Protein AF-A0A935NGE2-F1 (afdb_monomer)

Foldseek 3Di:
DDDDDDPDQDPPPDDPDDDDDDDDDDDDDDDDDDDDDDDDDDDDDDDDDDDDDDDDDDDDDDDDDDDDDDDDDDDDPPVPPPLDPQQAFDQDDQLVLVLLLLVVCLVCVVVLSVQCQWPPQVPVVWDFIAGPVVSVVVSLSVSRVSNAADPLQSVVVVVVSVVVRVQRNPDINVNDDDPPRCADQQQRHNDCNVQSVPDDSVQWDWDPDDPFKIKIWGQRPPVSDIKIFIWTDDDSHIHTNDIDD

pLDDT: mean 71.03, std 29.46, range [24.64, 98.5]

Radius of gyration: 25.63 Å; Cα contacts (8 Å, |Δi|>4): 262; chains: 1; bounding box: 83×66×57 Å

Sequence (245 aa):
MFIPTRFILLFATLFCVSIVIISGCQSKTQKTDNTTATPALTAIPEGKNLLTEEGDSAKNNNQTSATAGTNQHVGNTKLEIAIAPNAQPKNDTPQNSVFNFLMWYKQHVNTLASIPIVKNIGANPPKNYEVDMQQAGIYQESLRNSGYLSDKYLTLSWLKIKQLESTLKRVLQTEGVVEDMDYDWIMHSQDFSDDLNKLQPSDLQVSDNTAQTATVKIVFPVSQQTITYQLSKKGKGWLVDNITP

Mean predicted aligned error: 16.18 Å

Secondary structure (DSSP, 8-state):
-PPP-----SS-SS------------------------------------------------------------------------PPPPS--HHHHHHHHHHHHHHHHHHHHTS--EE-TT-SS--B-EE-HHHHHHHHHHHHTTS-B-HHHHHHHHHHHHHHHHHHTT-BGGG-PPTT-SSBTTTTBS--HHHHHH--GGGEEEES--SSEEEEEEE-TTT--EEEEEEEEETTEEEEEEEE-

Structure (mmCIF, N/CA/C/O backbone):
data_AF-A0A935NGE2-F1
#
_entry.id   AF-A0A935NGE2-F1
#
loop_
_atom_site.group_PDB
_atom_site.id
_atom_site.type_symbol
_atom_site.label_atom_id
_atom_site.label_alt_id
_atom_site.label_comp_id
_atom_site.label_asym_id
_atom_site.label_entity_id
_atom_site.label_seq_id
_atom_site.pdbx_PDB_ins_code
_atom_site.Cartn_x
_atom_site.Cartn_y
_atom_site.Cartn_z
_atom_site.occupancy
_atom_site.B_iso_or_equiv
_atom_site.auth_seq_id
_atom_site.auth_comp_id
_atom_site.auth_asym_id
_atom_site.auth_atom_id
_atom_site.pdbx_PDB_model_num
ATOM 1 N N . MET A 1 1 ? 13.063 -33.560 0.759 1.00 34.84 1 MET A N 1
ATOM 2 C CA . MET A 1 1 ? 12.019 -32.899 -0.049 1.00 34.84 1 MET A CA 1
ATOM 3 C C . MET A 1 1 ? 12.367 -31.418 -0.067 1.00 34.84 1 MET A C 1
ATOM 5 O O . MET A 1 1 ? 12.149 -30.740 0.923 1.00 34.84 1 MET A O 1
ATOM 9 N N . PHE A 1 2 ? 13.095 -30.983 -1.096 1.00 24.64 2 PHE A N 1
ATOM 10 C CA . PHE A 1 2 ? 13.644 -29.628 -1.209 1.00 24.64 2 PHE A CA 1
ATOM 11 C C . PHE A 1 2 ? 12.605 -28.726 -1.879 1.00 24.64 2 PHE A C 1
ATOM 13 O O . PHE A 1 2 ? 12.192 -29.002 -3.002 1.00 24.64 2 PHE A O 1
ATOM 20 N N . ILE A 1 3 ? 12.178 -27.673 -1.186 1.00 25.11 3 ILE A N 1
ATOM 21 C CA . ILE A 1 3 ? 11.350 -26.601 -1.749 1.00 25.11 3 ILE A CA 1
ATOM 22 C C . ILE A 1 3 ? 12.330 -25.524 -2.235 1.00 25.11 3 ILE A C 1
ATOM 24 O O . ILE A 1 3 ? 13.122 -25.051 -1.420 1.00 25.11 3 ILE A O 1
ATOM 28 N N . PRO A 1 4 ? 12.361 -25.152 -3.527 1.00 31.14 4 PRO A N 1
ATOM 29 C CA . PRO A 1 4 ? 13.284 -24.129 -3.986 1.00 31.14 4 PRO A CA 1
ATOM 30 C C . PRO A 1 4 ? 12.751 -22.741 -3.619 1.00 31.14 4 PRO A C 1
ATOM 32 O O . PRO A 1 4 ? 11.701 -22.309 -4.090 1.00 31.14 4 PRO A O 1
ATOM 35 N N . THR A 1 5 ? 13.517 -22.038 -2.792 1.00 36.03 5 THR A N 1
ATOM 36 C CA . THR A 1 5 ? 13.384 -20.613 -2.494 1.00 36.03 5 THR A CA 1
ATOM 37 C C . THR A 1 5 ? 13.662 -19.807 -3.765 1.00 36.03 5 THR A C 1
ATOM 39 O O . THR A 1 5 ? 14.796 -19.744 -4.238 1.00 36.03 5 THR A O 1
ATOM 42 N N . ARG A 1 6 ? 12.630 -19.186 -4.339 1.00 30.02 6 ARG A N 1
ATOM 43 C CA . ARG A 1 6 ? 12.771 -18.066 -5.280 1.00 30.02 6 ARG A CA 1
ATOM 44 C C . ARG A 1 6 ? 11.956 -16.892 -4.750 1.00 30.02 6 ARG A C 1
ATOM 46 O O . ARG A 1 6 ? 10.816 -16.685 -5.143 1.00 30.02 6 ARG A O 1
ATOM 53 N N . PHE A 1 7 ? 12.577 -16.167 -3.826 1.00 35.75 7 PHE A N 1
ATOM 54 C CA . PHE A 1 7 ? 12.216 -14.810 -3.436 1.00 35.75 7 PHE A CA 1
ATOM 55 C C . PHE A 1 7 ? 12.969 -13.844 -4.338 1.00 35.75 7 PHE A C 1
ATOM 57 O O . PHE A 1 7 ? 14.126 -13.559 -4.066 1.00 35.75 7 PHE A O 1
ATOM 64 N N . ILE A 1 8 ? 12.344 -13.402 -5.429 1.00 35.19 8 ILE A N 1
ATOM 65 C CA . ILE A 1 8 ? 12.700 -12.159 -6.123 1.00 35.19 8 ILE A CA 1
ATOM 66 C C . ILE A 1 8 ? 11.405 -11.637 -6.742 1.00 35.19 8 ILE A C 1
ATOM 68 O O . ILE A 1 8 ? 10.909 -12.208 -7.714 1.00 35.19 8 ILE A O 1
ATOM 72 N N . LEU A 1 9 ? 10.868 -10.556 -6.183 1.00 35.56 9 LEU A N 1
ATOM 73 C CA . LEU A 1 9 ? 9.921 -9.697 -6.879 1.00 35.56 9 LEU A CA 1
ATOM 74 C C . LEU A 1 9 ? 10.496 -8.285 -6.908 1.00 35.56 9 LEU A C 1
ATOM 76 O O . LEU A 1 9 ? 10.972 -7.767 -5.904 1.00 35.56 9 LEU A O 1
ATOM 80 N N . LEU A 1 10 ? 10.553 -7.779 -8.139 1.00 36.19 10 LEU A N 1
ATOM 81 C CA . LEU A 1 10 ? 11.224 -6.582 -8.633 1.00 36.19 10 LEU A CA 1
ATOM 82 C C . LEU A 1 10 ? 10.937 -5.374 -7.730 1.00 36.19 10 LEU A C 1
ATOM 84 O O . LEU A 1 10 ? 9.781 -5.065 -7.480 1.00 36.19 10 LEU A O 1
ATOM 88 N N . PHE A 1 11 ? 11.957 -4.685 -7.218 1.00 38.84 11 PHE A N 1
ATOM 89 C CA . PHE A 1 11 ? 12.730 -3.722 -8.016 1.00 38.84 11 PHE A CA 1
ATOM 90 C C . PHE A 1 11 ? 14.245 -3.988 -8.147 1.00 38.84 11 PHE A C 1
ATOM 92 O O . PHE A 1 11 ? 14.968 -3.158 -8.690 1.00 38.84 11 PHE A O 1
ATOM 99 N N . ALA A 1 12 ? 14.743 -5.162 -7.748 1.00 31.12 12 ALA A N 1
ATOM 100 C CA . ALA A 1 12 ? 16.178 -5.481 -7.772 1.00 31.12 12 ALA A CA 1
ATOM 101 C C . ALA A 1 12 ? 16.604 -6.487 -8.864 1.00 31.12 12 ALA A C 1
ATOM 103 O O . ALA A 1 12 ? 17.342 -7.434 -8.597 1.00 31.12 12 ALA A O 1
ATOM 104 N N . THR A 1 13 ? 16.195 -6.294 -10.121 1.00 34.56 13 THR A N 1
ATOM 105 C CA . THR A 1 13 ? 16.866 -6.954 -11.263 1.00 34.56 13 THR A CA 1
ATOM 106 C C . THR A 1 13 ? 17.673 -5.955 -12.077 1.00 34.56 13 THR A C 1
ATOM 108 O O . THR A 1 13 ? 17.446 -5.809 -13.270 1.00 34.56 13 THR A O 1
ATOM 111 N N . LEU A 1 14 ? 18.603 -5.257 -11.426 1.00 36.53 14 LEU A N 1
ATOM 112 C CA . LEU A 1 14 ? 19.834 -4.740 -12.027 1.00 36.53 14 LEU A CA 1
ATOM 113 C C . LEU A 1 14 ? 20.699 -4.182 -10.890 1.00 36.53 14 LEU A C 1
ATOM 115 O O . LEU A 1 14 ? 20.363 -3.139 -10.368 1.00 36.53 14 LEU A O 1
ATOM 119 N N . PHE A 1 15 ? 21.737 -4.905 -10.463 1.00 31.59 15 PHE A N 1
ATOM 120 C CA . PHE A 1 15 ? 23.029 -4.389 -9.966 1.00 31.59 15 PHE A CA 1
ATOM 121 C C . PHE A 1 15 ? 23.867 -5.574 -9.445 1.00 31.59 15 PHE A C 1
ATOM 123 O O . PHE A 1 15 ? 24.116 -5.741 -8.259 1.00 31.59 15 PHE A O 1
ATOM 130 N N . CYS A 1 16 ? 24.340 -6.411 -10.371 1.00 24.97 16 CYS A N 1
ATOM 131 C CA . CYS A 1 16 ? 25.612 -7.109 -10.193 1.00 24.97 16 CYS A CA 1
ATOM 132 C C . CYS A 1 16 ? 26.611 -6.467 -11.156 1.00 24.97 16 CYS A C 1
ATOM 134 O O . CYS A 1 16 ? 26.847 -6.972 -12.250 1.00 24.97 16 CYS A O 1
ATOM 136 N N . VAL A 1 17 ? 27.174 -5.329 -10.755 1.00 28.06 17 VAL A N 1
ATOM 137 C CA . VAL A 1 17 ? 28.459 -4.868 -11.282 1.00 28.06 17 VAL A CA 1
ATOM 138 C C . VAL A 1 17 ? 29.419 -4.874 -10.105 1.00 28.06 17 VAL A C 1
ATOM 140 O O . VAL A 1 17 ? 29.232 -4.165 -9.122 1.00 28.06 17 VAL A O 1
ATOM 143 N N . SER A 1 18 ? 30.399 -5.762 -10.199 1.00 29.25 18 SER A N 1
ATOM 144 C CA . SER A 1 18 ? 31.489 -5.957 -9.257 1.00 29.25 18 SER A CA 1
ATOM 145 C C . SER A 1 18 ? 32.157 -4.634 -8.884 1.00 29.25 18 SER A C 1
ATOM 147 O O . SER A 1 18 ? 32.724 -3.977 -9.754 1.00 29.25 18 SER A O 1
ATOM 149 N N . ILE A 1 19 ? 32.186 -4.288 -7.596 1.00 28.38 19 ILE A N 1
ATOM 150 C CA . ILE A 1 19 ? 33.207 -3.384 -7.062 1.00 28.38 19 ILE A CA 1
ATOM 151 C C . ILE A 1 19 ? 33.913 -4.079 -5.904 1.00 28.38 19 ILE A C 1
ATOM 153 O O . ILE A 1 19 ? 33.336 -4.448 -4.884 1.00 28.38 19 ILE A O 1
ATOM 157 N N . VAL A 1 20 ? 35.196 -4.294 -6.164 1.00 27.86 20 VAL A N 1
ATOM 158 C CA . VAL A 1 20 ? 36.229 -4.818 -5.287 1.00 27.86 20 VAL A CA 1
ATOM 159 C C . VAL A 1 20 ? 36.441 -3.879 -4.096 1.00 27.86 20 VAL A C 1
ATOM 161 O O . VAL A 1 20 ? 36.449 -2.659 -4.229 1.00 27.86 20 VAL A O 1
ATOM 164 N N . ILE A 1 21 ? 36.644 -4.500 -2.938 1.00 29.70 21 ILE A N 1
ATOM 165 C CA . ILE A 1 21 ? 37.004 -3.921 -1.643 1.00 29.70 21 ILE A CA 1
ATOM 166 C C . ILE A 1 21 ? 38.266 -3.054 -1.750 1.00 29.70 21 ILE A C 1
ATOM 168 O O . ILE A 1 21 ? 39.310 -3.571 -2.139 1.00 29.70 21 ILE A O 1
ATOM 172 N N . ILE A 1 22 ? 38.218 -1.813 -1.245 1.00 31.73 22 ILE A N 1
ATOM 173 C CA . ILE A 1 22 ? 39.352 -1.205 -0.527 1.00 31.73 22 ILE A CA 1
ATOM 174 C C . ILE A 1 22 ? 38.839 -0.526 0.752 1.00 31.73 22 ILE A C 1
ATOM 176 O O . ILE A 1 22 ? 37.950 0.318 0.738 1.00 31.73 22 ILE A O 1
ATOM 180 N N . SER A 1 23 ? 39.430 -0.970 1.857 1.00 31.41 23 SER A N 1
ATOM 181 C CA . SER A 1 23 ? 39.261 -0.543 3.246 1.00 31.41 23 SER A CA 1
ATOM 182 C C . SER A 1 23 ? 39.753 0.893 3.489 1.00 31.41 23 SER A C 1
ATOM 184 O O . SER A 1 23 ? 40.742 1.303 2.884 1.00 31.41 23 SER A O 1
ATOM 186 N N . GLY A 1 24 ? 39.139 1.635 4.421 1.00 26.73 24 GLY A N 1
ATOM 187 C CA . GLY A 1 24 ? 39.646 2.960 4.799 1.00 26.73 24 GLY A CA 1
ATOM 188 C C . GLY A 1 24 ? 38.830 3.752 5.826 1.00 26.73 24 GLY A C 1
ATOM 189 O O . GLY A 1 24 ? 38.152 4.699 5.468 1.00 26.73 24 GLY A O 1
ATOM 190 N N . CYS A 1 25 ? 38.949 3.368 7.098 1.00 26.45 25 CYS A N 1
ATOM 191 C CA . CYS A 1 25 ? 39.165 4.234 8.269 1.00 26.45 25 CYS A CA 1
ATOM 192 C C . CYS A 1 25 ? 38.471 5.617 8.437 1.00 26.45 25 CYS A C 1
ATOM 194 O O . CYS A 1 25 ? 38.761 6.574 7.732 1.00 26.45 25 CYS A O 1
ATOM 196 N N . GLN A 1 26 ? 37.843 5.733 9.619 1.00 30.48 26 GLN A N 1
ATOM 197 C CA . GLN A 1 26 ? 37.914 6.821 10.618 1.00 30.48 26 GLN A CA 1
ATOM 198 C C . GLN A 1 26 ? 36.721 7.777 10.820 1.00 30.48 26 GLN A C 1
ATOM 200 O O . GLN A 1 26 ? 36.196 8.436 9.934 1.00 30.48 26 GLN A O 1
ATOM 205 N N . SER A 1 27 ? 36.393 7.827 12.112 1.00 32.94 27 SER A N 1
ATOM 206 C CA . SER A 1 27 ? 35.447 8.617 12.895 1.00 32.94 27 SER A CA 1
ATOM 207 C C . SER A 1 27 ? 35.466 10.142 12.710 1.00 32.94 27 SER A C 1
ATOM 209 O O . SER A 1 27 ? 36.518 10.733 12.476 1.00 32.94 27 SER A O 1
ATOM 211 N N . LYS A 1 28 ? 34.326 10.790 13.009 1.00 31.45 28 LYS A N 1
ATOM 212 C CA . LYS A 1 28 ? 34.212 11.754 14.125 1.00 31.45 28 LYS A CA 1
ATOM 213 C C . LYS A 1 28 ? 32.774 12.222 14.377 1.00 31.45 28 LYS A C 1
ATOM 215 O O . LYS A 1 28 ? 32.023 12.561 13.473 1.00 31.45 28 LYS A O 1
ATOM 220 N N . THR A 1 29 ? 32.456 12.250 15.661 1.00 31.70 29 THR A N 1
ATOM 221 C CA . THR A 1 29 ? 31.303 12.830 16.351 1.00 31.70 29 THR A CA 1
ATOM 222 C C . THR A 1 29 ? 31.300 14.358 16.270 1.00 31.70 29 THR A C 1
ATOM 224 O O . THR A 1 29 ? 32.353 14.968 16.451 1.00 31.70 29 THR A O 1
ATOM 227 N N . GLN A 1 30 ? 30.118 14.982 16.193 1.00 30.58 30 GLN A N 1
ATOM 228 C CA . GLN A 1 30 ? 29.874 16.232 16.921 1.00 30.58 30 GLN A CA 1
ATOM 229 C C . GLN A 1 30 ? 28.389 16.447 17.247 1.00 30.58 30 GLN A C 1
ATOM 231 O O . GLN A 1 30 ? 27.494 16.116 16.478 1.00 30.58 30 GLN A O 1
ATOM 236 N N . LYS A 1 31 ? 28.191 16.966 18.457 1.00 28.39 31 LYS A N 1
ATOM 237 C CA . LYS A 1 31 ? 26.971 17.208 19.230 1.00 28.39 31 LYS A CA 1
ATOM 238 C C . LYS A 1 31 ? 26.829 18.723 19.404 1.00 28.39 31 LYS A C 1
ATOM 240 O O . LYS A 1 31 ? 27.853 19.330 19.691 1.00 28.39 31 LYS A O 1
ATOM 245 N N . THR A 1 32 ? 25.606 19.259 19.337 1.00 31.11 32 THR A N 1
ATOM 246 C CA . THR A 1 32 ? 25.077 20.443 20.074 1.00 31.11 32 THR A CA 1
ATOM 247 C C . THR A 1 32 ? 23.603 20.605 19.668 1.00 31.11 32 THR A C 1
ATOM 249 O O . THR A 1 32 ? 23.323 20.726 18.482 1.00 31.11 32 THR A O 1
ATOM 252 N N . ASP A 1 33 ? 22.624 20.318 20.525 1.00 28.73 33 ASP A N 1
ATOM 253 C CA . ASP A 1 33 ? 22.075 21.117 21.640 1.00 28.73 33 ASP A CA 1
ATOM 254 C C . ASP A 1 33 ? 21.199 22.322 21.208 1.00 28.73 33 ASP A C 1
ATOM 256 O O . ASP A 1 33 ? 21.699 23.371 20.823 1.00 28.73 33 ASP A O 1
ATOM 260 N N . ASN A 1 34 ? 19.889 22.135 21.440 1.00 29.83 34 ASN A N 1
ATOM 261 C CA . ASN A 1 34 ? 18.990 22.978 22.246 1.00 29.83 34 ASN A CA 1
ATOM 262 C C . ASN A 1 34 ? 18.239 24.219 21.688 1.00 29.83 34 ASN A C 1
ATOM 264 O O . ASN A 1 34 ? 18.821 25.177 21.196 1.00 29.83 34 ASN A O 1
ATOM 268 N N . THR A 1 35 ? 16.928 24.217 22.020 1.00 28.84 35 THR A N 1
ATOM 269 C CA . THR A 1 35 ? 16.110 25.325 22.587 1.00 28.84 35 THR A CA 1
ATOM 270 C C . THR A 1 35 ? 15.009 25.965 21.714 1.00 28.84 35 THR A C 1
ATOM 272 O O . THR A 1 35 ? 15.249 26.872 20.931 1.00 28.84 35 THR A O 1
ATOM 275 N N . THR A 1 36 ? 13.773 25.517 22.000 1.00 29.30 36 THR A N 1
ATOM 276 C CA . THR A 1 36 ? 12.597 26.293 22.479 1.00 29.30 36 THR A CA 1
ATOM 277 C C . THR A 1 36 ? 11.957 27.369 21.591 1.00 29.30 36 THR A C 1
ATOM 279 O O . THR A 1 36 ? 12.546 28.414 21.362 1.00 29.30 36 THR A O 1
ATOM 282 N N . ALA A 1 37 ? 10.663 27.202 21.271 1.00 31.92 37 ALA A N 1
ATOM 283 C CA . ALA A 1 37 ? 9.564 27.994 21.861 1.00 31.92 37 ALA A CA 1
ATOM 284 C C . ALA A 1 37 ? 8.220 27.762 21.139 1.00 31.92 37 ALA A C 1
ATOM 286 O O . ALA A 1 37 ? 8.050 28.091 19.969 1.00 31.92 37 ALA A O 1
ATOM 287 N N . THR A 1 38 ? 7.243 27.264 21.894 1.00 30.69 38 THR A N 1
ATOM 288 C CA . THR A 1 38 ? 5.801 27.394 21.634 1.00 30.69 38 THR A CA 1
ATOM 289 C C . THR A 1 38 ? 5.345 28.800 22.040 1.00 30.69 38 THR A C 1
ATOM 291 O O . THR A 1 38 ? 5.856 29.337 23.026 1.00 30.69 38 THR A O 1
ATOM 294 N N . PRO A 1 39 ? 4.312 29.358 21.389 1.00 35.62 39 PRO A N 1
ATOM 295 C CA . PRO A 1 39 ? 3.214 29.883 22.196 1.00 35.62 39 PRO A CA 1
ATOM 296 C C . PRO A 1 39 ? 1.834 29.453 21.691 1.00 35.62 39 PRO A C 1
ATOM 298 O O . PRO A 1 39 ? 1.617 29.126 20.527 1.00 35.62 39 PRO A O 1
ATOM 301 N N . ALA A 1 40 ? 0.917 29.423 22.650 1.00 29.62 40 ALA A N 1
ATOM 302 C CA . ALA A 1 40 ? -0.442 28.928 22.563 1.00 29.62 40 ALA A CA 1
ATOM 303 C C . ALA A 1 40 ? -1.477 30.058 22.389 1.00 29.62 40 ALA A C 1
ATOM 305 O O . ALA A 1 40 ? -1.174 31.219 22.641 1.00 29.62 40 ALA A O 1
ATOM 306 N N . LEU A 1 41 ? -2.715 29.625 22.100 1.00 27.66 41 LEU A N 1
ATOM 307 C CA . LEU A 1 41 ? -4.021 30.262 22.353 1.00 27.66 41 LEU A CA 1
ATOM 308 C C . LEU A 1 41 ? -4.345 31.592 21.648 1.00 27.66 41 LEU A C 1
ATOM 310 O O . LEU A 1 41 ? -3.715 32.603 21.913 1.00 27.66 41 LEU A O 1
ATOM 314 N N . THR A 1 42 ? -5.489 31.654 20.951 1.00 31.78 42 THR A N 1
ATOM 315 C CA . THR A 1 42 ? -6.697 32.360 21.449 1.00 31.78 42 THR A CA 1
ATOM 316 C C . THR A 1 42 ? -7.956 31.864 20.711 1.00 31.78 42 THR A C 1
ATOM 318 O O . THR A 1 42 ? -7.876 31.322 19.613 1.00 31.78 42 THR A O 1
ATOM 321 N N . ALA A 1 43 ? -9.101 31.996 21.379 1.00 32.31 43 ALA A N 1
ATOM 322 C CA . ALA A 1 43 ? -10.396 31.386 21.111 1.00 32.31 43 ALA A CA 1
ATOM 323 C C . ALA A 1 43 ? -11.346 32.171 20.169 1.00 32.31 43 ALA A C 1
ATOM 325 O O . ALA A 1 43 ? -11.067 33.283 19.732 1.00 32.31 43 ALA A O 1
ATOM 326 N N . ILE A 1 44 ? -12.478 31.500 19.929 1.00 35.09 44 ILE A N 1
ATOM 327 C CA . ILE A 1 44 ? -13.727 31.760 19.179 1.00 35.09 44 ILE A CA 1
ATOM 328 C C . ILE A 1 44 ? -14.394 33.128 19.490 1.00 35.09 44 ILE A C 1
ATOM 330 O O . ILE A 1 44 ? -14.134 33.707 20.546 1.00 35.09 44 ILE A O 1
ATOM 334 N N . PRO A 1 45 ? -15.336 33.607 18.644 1.00 42.97 45 PRO A N 1
ATOM 335 C CA . PRO A 1 45 ? -16.742 33.438 19.046 1.00 42.97 45 PRO A CA 1
ATOM 336 C C . PRO A 1 45 ? -17.737 33.041 17.930 1.00 42.97 45 PRO A C 1
ATOM 338 O O . PRO A 1 45 ? -17.476 33.125 16.733 1.00 42.97 45 PRO A O 1
ATOM 341 N N . GLU A 1 46 ? -18.883 32.566 18.418 1.00 31.86 46 GLU A N 1
ATOM 342 C CA . GLU A 1 46 ? -20.067 31.992 17.773 1.00 31.86 46 GLU A CA 1
ATOM 343 C C . GLU A 1 46 ? -20.872 32.961 16.884 1.00 31.86 46 GLU A C 1
ATOM 345 O O . GLU A 1 46 ? -20.834 34.178 17.063 1.00 31.86 46 GLU A O 1
ATOM 350 N N . GLY A 1 47 ? -21.725 32.406 16.007 1.00 33.06 47 GLY A N 1
ATOM 351 C CA . GLY A 1 47 ? -22.719 33.180 15.254 1.00 33.06 47 GLY A CA 1
ATOM 352 C C . GLY A 1 47 ? -23.772 32.362 14.487 1.00 33.06 47 GLY A C 1
ATOM 353 O O . GLY A 1 47 ? -23.658 32.201 13.284 1.00 33.06 47 GLY A O 1
ATOM 354 N N . LYS A 1 48 ? -24.790 31.878 15.215 1.00 34.62 48 LYS A N 1
ATOM 355 C CA . LYS A 1 48 ? -26.239 31.741 14.899 1.00 34.62 48 LYS A CA 1
ATOM 356 C C . LYS A 1 48 ? -26.756 31.346 13.487 1.00 34.62 48 LYS A C 1
ATOM 358 O O . LYS A 1 48 ? -26.685 32.116 12.542 1.00 34.62 48 LYS A O 1
ATOM 363 N N . ASN A 1 49 ? -27.478 30.212 13.481 1.00 32.12 49 ASN A N 1
ATOM 364 C CA . ASN A 1 49 ? -28.817 29.908 12.920 1.00 32.12 49 ASN A CA 1
ATOM 365 C C . ASN A 1 49 ? -29.417 30.769 11.786 1.00 32.12 49 ASN A C 1
ATOM 367 O O . ASN A 1 49 ? -29.706 31.942 12.008 1.00 32.12 49 ASN A O 1
ATOM 371 N N . LEU A 1 50 ? -29.907 30.098 10.729 1.00 31.84 50 LEU A N 1
ATOM 372 C CA . LEU A 1 50 ? -31.308 30.240 10.296 1.00 31.84 50 LEU A CA 1
ATOM 373 C C . LEU A 1 50 ? -31.803 29.017 9.494 1.00 31.84 50 LEU A C 1
ATOM 375 O O . LEU A 1 50 ? -31.155 28.561 8.558 1.00 31.84 50 LEU A O 1
ATOM 379 N N . LEU A 1 51 ? -32.967 28.514 9.905 1.00 32.81 51 LEU A N 1
ATOM 380 C CA . LEU A 1 51 ? -33.816 27.529 9.234 1.00 32.81 51 LEU A CA 1
ATOM 381 C C . LEU A 1 51 ? -34.430 28.109 7.952 1.00 32.81 51 LEU A C 1
ATOM 383 O O . LEU A 1 51 ? -34.784 29.287 7.924 1.00 32.81 51 LEU A O 1
ATOM 387 N N . THR A 1 52 ? -34.695 27.257 6.962 1.00 33.47 52 THR A N 1
ATOM 388 C CA . THR A 1 52 ? -36.010 27.207 6.293 1.00 33.47 52 THR A CA 1
ATOM 389 C C . THR A 1 52 ? -36.173 25.886 5.541 1.00 33.47 52 THR A C 1
ATOM 391 O O . THR A 1 52 ? -35.309 25.480 4.766 1.00 33.47 52 THR A O 1
ATOM 394 N N . GLU A 1 53 ? -37.274 25.208 5.853 1.00 32.53 53 GLU A N 1
ATOM 395 C CA . GLU A 1 53 ? -37.813 24.029 5.183 1.00 32.53 53 GLU A CA 1
ATOM 396 C C . GLU A 1 53 ? -38.721 24.422 4.000 1.00 32.53 53 GLU A C 1
ATOM 398 O O . GLU A 1 53 ? -39.120 25.577 3.863 1.00 32.53 53 GLU A O 1
ATOM 403 N N . GLU A 1 54 ? -39.105 23.373 3.265 1.00 30.98 54 GLU A N 1
ATOM 404 C CA . GLU A 1 54 ? -40.282 23.194 2.399 1.00 30.98 54 GLU A CA 1
ATOM 405 C C . GLU A 1 54 ? -40.169 23.515 0.902 1.00 30.98 54 GLU A C 1
ATOM 407 O O . GLU A 1 54 ? -39.742 24.586 0.481 1.00 30.98 54 GLU A O 1
ATOM 412 N N . GLY A 1 55 ? -40.646 22.557 0.090 1.00 29.38 55 GLY A N 1
ATOM 413 C CA . GLY A 1 55 ? -41.041 22.814 -1.295 1.00 29.38 55 GLY A CA 1
ATOM 414 C C . GLY A 1 55 ? -40.891 21.671 -2.305 1.00 29.38 55 GLY A C 1
ATOM 415 O O . GLY A 1 55 ? -39.991 21.713 -3.128 1.00 29.38 55 GLY A O 1
ATOM 416 N N . ASP A 1 56 ? -41.841 20.733 -2.288 1.00 30.58 56 ASP A N 1
ATOM 417 C CA . ASP A 1 56 ? -42.428 20.030 -3.447 1.00 30.58 56 ASP A CA 1
ATOM 418 C C . ASP A 1 56 ? -41.660 19.004 -4.320 1.00 30.58 56 ASP A C 1
ATOM 420 O O . ASP A 1 56 ? -40.895 19.301 -5.232 1.00 30.58 56 ASP A O 1
ATOM 424 N N . SER A 1 57 ? -42.034 17.735 -4.105 1.00 28.59 57 SER A N 1
ATOM 425 C CA . SER A 1 57 ? -42.872 16.912 -5.004 1.00 28.59 57 SER A CA 1
ATOM 426 C C . SER A 1 57 ? -42.752 17.094 -6.530 1.00 28.59 57 SER A C 1
ATOM 428 O O . SER A 1 57 ? -43.309 18.020 -7.111 1.00 28.59 57 SER A O 1
ATOM 430 N N . ALA A 1 58 ? -42.233 16.064 -7.211 1.00 33.91 58 AL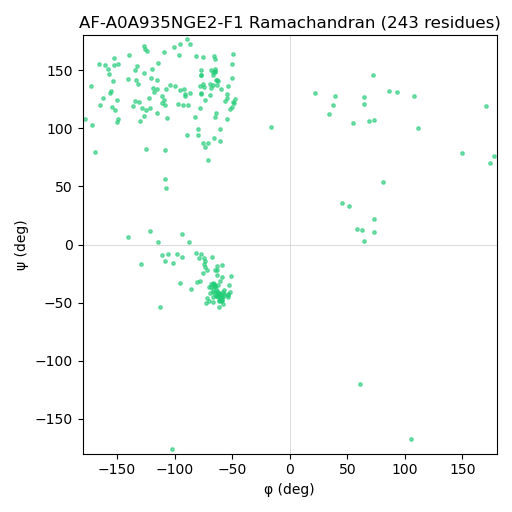A A N 1
ATOM 431 C CA . ALA A 1 58 ? -42.768 15.635 -8.506 1.00 33.91 58 ALA A CA 1
ATOM 432 C C . ALA A 1 58 ? -42.522 14.136 -8.750 1.00 33.91 58 ALA A C 1
ATOM 434 O O . ALA A 1 58 ? -41.395 13.665 -8.892 1.00 33.91 58 ALA A O 1
ATOM 435 N N . LYS A 1 59 ? -43.630 13.393 -8.829 1.00 31.34 59 LYS A N 1
ATOM 436 C CA . LYS A 1 59 ? -43.736 12.056 -9.421 1.00 31.34 59 LYS A CA 1
ATOM 437 C C . LYS A 1 59 ? -43.402 12.127 -10.915 1.00 31.34 59 LYS A C 1
ATOM 439 O O . LYS A 1 59 ? -43.950 12.990 -11.592 1.00 31.34 59 LYS A O 1
ATOM 444 N N . ASN A 1 60 ? -42.705 11.128 -11.460 1.00 32.19 60 ASN A N 1
ATOM 445 C CA . ASN A 1 60 ? -43.222 10.465 -12.659 1.00 32.19 60 ASN A CA 1
ATOM 446 C C . ASN A 1 60 ? -42.695 9.032 -12.811 1.00 32.19 60 ASN A C 1
ATOM 448 O O . ASN A 1 60 ? -41.499 8.768 -12.719 1.00 32.19 60 ASN A O 1
ATOM 452 N N . ASN A 1 61 ? -43.639 8.136 -13.071 1.00 29.62 61 ASN A N 1
ATOM 453 C CA . ASN A 1 61 ? -43.444 6.758 -13.483 1.00 29.62 61 ASN A CA 1
ATOM 454 C C . ASN A 1 61 ? -43.060 6.736 -14.970 1.00 29.62 61 ASN A C 1
ATOM 456 O O . ASN A 1 61 ? -43.664 7.470 -15.748 1.00 29.62 61 ASN A O 1
ATOM 460 N N . ASN A 1 62 ? -42.212 5.802 -15.409 1.00 30.91 62 ASN A N 1
ATOM 461 C CA . ASN A 1 62 ? -42.669 4.935 -16.492 1.00 30.91 62 ASN A CA 1
ATOM 462 C C . ASN A 1 62 ? -41.934 3.598 -16.574 1.00 30.91 62 ASN A C 1
ATOM 464 O O . ASN A 1 62 ? -40.759 3.454 -16.255 1.00 30.91 62 ASN A O 1
ATOM 468 N N . GLN A 1 63 ? -42.735 2.638 -16.997 1.00 26.55 63 GLN A N 1
ATOM 469 C CA . GLN A 1 63 ? -42.598 1.198 -17.007 1.00 26.55 63 GLN A CA 1
ATOM 470 C C . GLN A 1 63 ? -42.081 0.716 -18.374 1.00 26.55 63 GLN A C 1
ATOM 472 O O . GLN A 1 63 ? -42.305 1.381 -19.383 1.00 26.55 63 GLN A O 1
ATOM 477 N N . THR A 1 64 ? -41.589 -0.533 -18.406 1.00 27.84 64 THR A N 1
ATOM 478 C CA . THR A 1 64 ? -41.510 -1.454 -19.575 1.00 27.84 64 THR A CA 1
ATOM 479 C C . THR A 1 64 ? -40.476 -1.124 -20.668 1.00 27.84 64 THR A C 1
ATOM 481 O O . THR A 1 64 ? -40.189 0.027 -20.931 1.00 27.84 64 THR A O 1
ATOM 484 N N . SER A 1 65 ? -39.827 -2.067 -21.361 1.00 29.53 65 SER A N 1
ATOM 485 C CA . SER A 1 65 ? -40.130 -3.476 -21.652 1.00 29.53 65 SER A CA 1
ATOM 486 C C . SER A 1 65 ? -38.890 -4.206 -22.195 1.00 29.53 65 SER A C 1
ATOM 488 O O . SER A 1 65 ? -38.018 -3.606 -22.816 1.00 29.53 65 SER A O 1
ATOM 490 N N . ALA A 1 66 ? -38.871 -5.526 -22.008 1.00 27.25 66 ALA A N 1
ATOM 491 C CA . ALA A 1 66 ? -37.932 -6.472 -22.599 1.00 27.25 66 ALA A CA 1
ATOM 492 C C . ALA A 1 66 ? -38.058 -6.574 -24.131 1.00 27.25 66 ALA A C 1
ATOM 494 O O . ALA A 1 66 ? -39.165 -6.522 -24.667 1.00 27.25 66 ALA A O 1
ATOM 495 N N . THR A 1 67 ? -36.953 -6.857 -24.826 1.00 29.09 67 THR A N 1
ATOM 496 C CA . THR A 1 67 ? -36.975 -7.644 -26.072 1.00 29.09 67 THR A CA 1
ATOM 497 C C . THR A 1 67 ? -35.658 -8.403 -26.232 1.00 29.09 67 THR A C 1
ATOM 499 O O . THR A 1 67 ? -34.578 -7.821 -26.191 1.00 29.09 67 THR A O 1
ATOM 502 N N . ALA A 1 68 ? -35.776 -9.721 -26.380 1.00 27.42 68 ALA A N 1
ATOM 503 C CA . ALA A 1 68 ? -34.702 -10.640 -26.717 1.00 27.42 68 ALA A CA 1
ATOM 504 C C . ALA A 1 68 ? -34.353 -10.529 -28.209 1.00 27.42 68 ALA A C 1
ATOM 506 O O . ALA A 1 68 ? -35.245 -10.472 -29.053 1.00 27.42 68 ALA A O 1
ATOM 507 N N . GLY A 1 69 ? -33.059 -10.546 -28.526 1.00 28.64 69 GLY A N 1
ATOM 508 C CA . GLY A 1 69 ? -32.543 -10.596 -29.889 1.00 28.64 69 GLY A CA 1
ATOM 509 C C . GLY A 1 69 ? -31.199 -11.315 -29.908 1.00 28.64 69 GLY A C 1
ATOM 510 O O . GLY A 1 69 ? -30.189 -10.784 -29.458 1.00 28.64 69 GLY A O 1
ATOM 511 N N . THR A 1 70 ? -31.216 -12.551 -30.390 1.00 27.66 70 THR A N 1
ATOM 512 C CA . THR A 1 70 ? -30.069 -13.428 -30.623 1.00 27.66 70 THR A CA 1
ATOM 513 C C . THR A 1 70 ? -29.235 -12.899 -31.791 1.00 27.66 70 THR A C 1
ATOM 515 O O . THR A 1 70 ? -29.777 -12.704 -32.872 1.00 27.66 70 THR A O 1
ATOM 518 N N . ASN A 1 71 ? -27.923 -12.734 -31.612 1.00 31.80 71 ASN A N 1
ATOM 519 C CA . ASN A 1 71 ? -26.953 -12.770 -32.710 1.00 31.80 71 ASN A CA 1
ATOM 520 C C . ASN A 1 71 ? -25.575 -13.175 -32.174 1.00 31.80 71 ASN A C 1
ATOM 522 O O . ASN A 1 71 ? -24.990 -12.491 -31.338 1.00 31.80 71 ASN A O 1
ATOM 526 N N . GLN A 1 72 ? -25.066 -14.307 -32.663 1.00 30.66 72 GLN A N 1
ATOM 527 C CA . GLN A 1 72 ? -23.671 -14.705 -32.511 1.00 30.66 72 GLN A CA 1
ATOM 528 C C . GLN A 1 72 ? -22.864 -14.193 -33.707 1.00 30.66 72 GLN A C 1
ATOM 530 O O . GLN A 1 72 ? -23.207 -14.537 -34.834 1.00 30.66 72 GLN A O 1
ATOM 535 N N . HIS A 1 73 ? -21.756 -13.479 -33.468 1.00 28.98 73 HIS A N 1
ATOM 536 C CA . HIS A 1 73 ? -20.533 -13.602 -34.273 1.00 28.98 73 HIS A CA 1
ATOM 537 C C . HIS A 1 73 ? -19.311 -12.966 -33.571 1.00 28.98 73 HIS A C 1
ATOM 539 O O . HIS A 1 73 ? -19.302 -11.776 -33.285 1.00 28.98 73 HIS A O 1
ATOM 545 N N . VAL A 1 74 ? -18.297 -13.806 -33.325 1.00 32.16 74 VAL A N 1
ATOM 546 C CA . VAL A 1 74 ? -16.841 -13.571 -33.458 1.00 32.16 74 VAL A CA 1
ATOM 547 C C . VAL A 1 74 ? -16.197 -12.377 -32.725 1.00 32.16 74 VAL A C 1
ATOM 549 O O . VAL A 1 74 ? -16.178 -11.248 -33.192 1.00 32.16 74 VAL A O 1
ATOM 552 N N . GLY A 1 75 ? -15.497 -12.706 -31.632 1.00 38.88 75 GLY A N 1
ATOM 553 C CA . GLY A 1 75 ? -14.029 -12.729 -31.667 1.00 38.88 75 GLY A CA 1
ATOM 554 C C . GLY A 1 75 ? -13.261 -11.418 -31.516 1.00 38.88 75 GLY A C 1
ATOM 555 O O . GLY A 1 75 ? -12.354 -11.203 -32.304 1.00 38.88 75 GLY A O 1
ATOM 556 N N . ASN A 1 76 ? -13.513 -10.640 -30.459 1.00 31.12 76 ASN A N 1
ATOM 557 C CA . ASN A 1 76 ? -12.570 -9.634 -29.957 1.00 31.12 76 ASN A CA 1
ATOM 558 C C . ASN A 1 76 ? -12.406 -9.836 -28.442 1.00 31.12 76 ASN A C 1
ATOM 560 O O . ASN A 1 76 ? -13.317 -9.508 -27.682 1.00 31.12 76 ASN A O 1
ATOM 564 N N . THR A 1 77 ? -11.274 -10.372 -27.978 1.00 34.62 77 THR A N 1
ATOM 565 C CA . THR A 1 77 ? -10.930 -10.489 -26.546 1.00 34.62 77 THR A CA 1
ATOM 566 C C . THR A 1 77 ? -10.623 -9.107 -25.964 1.00 34.62 77 THR A C 1
ATOM 568 O O . THR A 1 77 ? -9.488 -8.739 -25.676 1.00 34.62 77 THR A O 1
ATOM 571 N N . LYS A 1 78 ? -11.679 -8.311 -25.794 1.00 32.09 78 LYS A N 1
ATOM 572 C CA . LYS A 1 78 ? -11.738 -7.246 -24.803 1.00 32.09 78 LYS A CA 1
ATOM 573 C C . LYS A 1 78 ? -11.664 -7.963 -23.459 1.00 32.09 78 LYS A C 1
ATOM 575 O O . LYS A 1 78 ? -12.560 -8.738 -23.140 1.00 32.09 78 LYS A O 1
ATOM 580 N N . LEU A 1 79 ? -10.582 -7.766 -22.707 1.00 35.19 79 LEU A N 1
ATOM 581 C CA . LEU A 1 79 ? -10.576 -8.075 -21.279 1.00 35.19 79 LEU A CA 1
ATOM 582 C C . LEU A 1 79 ? -11.657 -7.190 -20.658 1.00 35.19 79 LEU A C 1
ATOM 584 O O . LEU A 1 79 ? -11.432 -6.026 -20.334 1.00 35.19 79 LEU A O 1
ATOM 588 N N . GLU A 1 80 ? -12.875 -7.716 -20.623 1.00 32.47 80 GLU A N 1
ATOM 589 C CA . GLU A 1 80 ? -13.994 -7.139 -19.913 1.00 32.47 80 GLU A CA 1
ATOM 590 C C . GLU A 1 80 ? -13.677 -7.346 -18.438 1.00 32.47 80 GLU A C 1
ATOM 592 O O . GLU A 1 80 ? -13.978 -8.375 -17.837 1.00 32.47 80 GLU A O 1
ATOM 597 N N . ILE A 1 81 ? -12.942 -6.382 -17.883 1.00 39.56 81 ILE A N 1
ATOM 598 C CA . ILE A 1 81 ? -12.805 -6.229 -16.445 1.00 39.56 81 ILE A CA 1
ATOM 599 C C . ILE A 1 81 ? -14.232 -5.994 -15.971 1.00 39.56 81 ILE A C 1
ATOM 601 O O . ILE A 1 81 ? -14.782 -4.905 -16.144 1.00 39.56 81 ILE A O 1
ATOM 605 N N . ALA A 1 82 ? -14.861 -7.050 -15.459 1.00 30.89 82 ALA A N 1
ATOM 606 C CA . ALA A 1 82 ? -16.094 -6.927 -14.718 1.00 30.89 82 ALA A CA 1
ATOM 607 C C . ALA A 1 82 ? -15.806 -5.915 -13.608 1.00 30.89 82 ALA A C 1
ATOM 609 O O . ALA A 1 82 ? -15.032 -6.199 -12.694 1.00 30.89 82 ALA A O 1
ATOM 610 N N . ILE A 1 83 ? -16.366 -4.711 -13.739 1.00 37.53 83 ILE A N 1
ATOM 611 C CA . ILE A 1 83 ? -16.355 -3.709 -12.681 1.00 37.53 83 ILE A CA 1
ATOM 612 C C . ILE A 1 83 ? -17.202 -4.327 -11.574 1.00 37.53 83 ILE A C 1
ATOM 614 O O . ILE A 1 83 ? -18.433 -4.250 -11.592 1.00 37.53 83 ILE A O 1
ATOM 618 N N . ALA A 1 84 ? -16.547 -5.048 -10.666 1.00 36.97 84 ALA A N 1
ATOM 619 C CA . ALA A 1 84 ? -17.198 -5.551 -9.480 1.00 36.97 84 ALA A CA 1
ATOM 620 C C . ALA A 1 84 ? -17.723 -4.325 -8.717 1.00 36.97 84 ALA A C 1
ATOM 622 O O . ALA A 1 84 ? -17.010 -3.323 -8.595 1.00 36.97 84 ALA A O 1
ATOM 623 N N . PRO A 1 85 ? -18.976 -4.345 -8.235 1.00 44.84 85 PRO A N 1
ATOM 624 C CA . PRO A 1 85 ? -19.487 -3.249 -7.433 1.00 44.84 85 PRO A CA 1
ATOM 625 C C . PRO A 1 85 ? -18.550 -3.075 -6.241 1.00 44.84 85 PRO A C 1
ATOM 627 O O . PRO A 1 85 ? -18.318 -4.040 -5.516 1.00 44.84 85 PRO A O 1
ATOM 630 N N . ASN A 1 86 ? -18.011 -1.857 -6.101 1.00 53.34 86 ASN A N 1
ATOM 631 C CA . ASN A 1 86 ? -17.192 -1.355 -4.997 1.00 53.34 86 ASN A CA 1
ATOM 632 C C . ASN A 1 86 ? -17.323 -2.264 -3.766 1.00 53.34 86 ASN A C 1
ATOM 634 O O . ASN A 1 86 ? -18.380 -2.247 -3.116 1.00 53.34 86 ASN A O 1
ATOM 638 N N . ALA A 1 87 ? -16.324 -3.129 -3.540 1.00 58.38 87 ALA A N 1
ATOM 639 C CA . ALA A 1 87 ? -16.413 -4.203 -2.559 1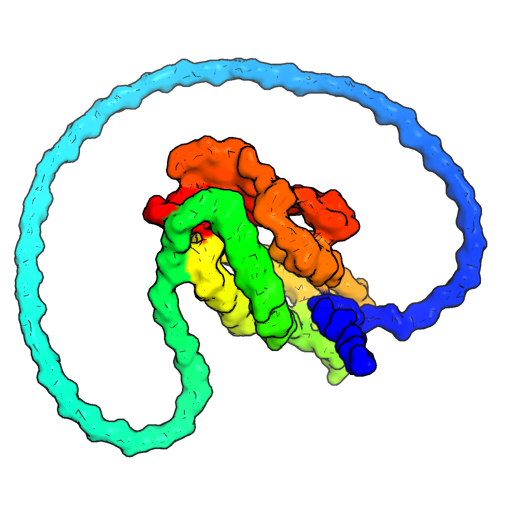.00 58.38 87 ALA A CA 1
ATOM 640 C C . ALA A 1 87 ? -16.860 -3.606 -1.222 1.00 58.38 87 ALA A C 1
ATOM 642 O O . ALA A 1 87 ? -16.215 -2.708 -0.678 1.00 58.38 87 ALA A O 1
ATOM 643 N N . GLN A 1 88 ? -18.041 -4.020 -0.757 1.00 59.75 88 GLN A N 1
ATOM 644 C CA . GLN A 1 88 ? -18.640 -3.390 0.409 1.00 59.75 88 GLN A CA 1
ATOM 645 C C . GLN A 1 88 ? -17.734 -3.611 1.625 1.00 59.75 88 GLN A C 1
ATOM 647 O O . GLN A 1 88 ? -17.244 -4.730 1.809 1.00 59.75 88 GLN A O 1
ATOM 652 N N . PRO A 1 89 ? -17.523 -2.577 2.460 1.00 66.25 89 PRO A N 1
ATOM 653 C CA . PRO A 1 89 ? -16.669 -2.686 3.632 1.00 66.25 89 PRO A CA 1
ATOM 654 C C . PRO A 1 89 ? -17.116 -3.854 4.513 1.00 66.25 89 PRO A C 1
ATOM 656 O O . PRO A 1 89 ? -18.287 -3.943 4.901 1.00 66.25 89 PRO A O 1
ATOM 659 N N . LYS A 1 90 ? -16.185 -4.758 4.827 1.00 76.62 90 LYS A N 1
ATOM 660 C CA . LYS A 1 90 ? -16.456 -5.918 5.683 1.00 76.62 90 LYS A CA 1
ATOM 661 C C . LYS A 1 90 ? -16.701 -5.445 7.117 1.00 76.62 90 LYS A C 1
ATOM 663 O O . LYS A 1 90 ? -16.023 -4.540 7.598 1.00 76.62 90 LYS A O 1
ATOM 668 N N . ASN A 1 91 ? -17.699 -6.020 7.787 1.00 80.12 91 ASN A N 1
ATOM 669 C CA . ASN A 1 91 ? -18.049 -5.672 9.166 1.00 80.12 91 ASN A CA 1
ATOM 670 C C . ASN A 1 91 ? -17.013 -6.248 10.144 1.00 80.12 91 ASN A C 1
ATOM 672 O O . ASN A 1 91 ? -17.218 -7.328 10.688 1.00 80.12 91 ASN A O 1
ATOM 676 N N . ASP A 1 92 ? -15.918 -5.519 10.335 1.00 82.62 92 ASP A N 1
ATOM 677 C CA . ASP A 1 92 ? -14.766 -5.910 11.145 1.00 82.62 92 ASP A CA 1
ATOM 678 C C . ASP A 1 92 ? -14.431 -4.835 12.195 1.00 82.62 92 ASP A C 1
ATOM 680 O O . ASP A 1 92 ? -14.970 -3.727 12.186 1.00 82.62 92 ASP A O 1
ATOM 684 N N . THR A 1 93 ? -13.529 -5.147 13.127 1.00 93.38 93 THR A N 1
ATOM 685 C CA . THR A 1 93 ? -12.845 -4.128 13.942 1.00 93.38 93 THR A CA 1
ATOM 686 C C . THR A 1 93 ? -11.774 -3.419 13.095 1.00 93.38 93 THR A C 1
ATOM 688 O O . THR A 1 93 ? -11.350 -3.980 12.081 1.00 93.38 93 THR A O 1
ATOM 691 N N . PRO A 1 94 ? -11.275 -2.225 13.482 1.00 95.81 94 PRO A N 1
ATOM 692 C CA . PRO A 1 94 ? -10.174 -1.581 12.756 1.00 95.81 94 PRO A CA 1
ATOM 693 C C . PRO A 1 94 ? -8.958 -2.503 12.609 1.00 95.81 94 PRO A C 1
ATOM 695 O O . PRO A 1 94 ? -8.418 -2.664 11.519 1.00 95.81 94 PRO A O 1
ATOM 698 N N . GLN A 1 95 ? -8.590 -3.172 13.706 1.00 96.25 95 GLN A N 1
ATOM 699 C CA . GLN A 1 95 ? -7.494 -4.135 13.772 1.00 96.25 95 GLN A CA 1
ATOM 700 C C . GLN A 1 95 ? -7.685 -5.291 12.788 1.00 96.25 95 GLN A C 1
ATOM 702 O O . GLN A 1 95 ? -6.796 -5.578 11.992 1.00 96.25 95 GLN A O 1
ATOM 707 N N . ASN A 1 96 ? -8.862 -5.924 12.805 1.00 95.12 96 ASN A N 1
ATOM 708 C CA . ASN A 1 96 ? -9.154 -7.038 11.910 1.00 95.12 96 ASN A CA 1
ATOM 709 C C . ASN A 1 96 ? -9.196 -6.589 10.451 1.00 95.12 96 ASN A C 1
ATOM 711 O O . ASN A 1 96 ? -8.761 -7.345 9.591 1.00 95.12 96 ASN A O 1
ATOM 715 N N . SER A 1 97 ? -9.657 -5.368 10.159 1.00 96.38 97 SER A N 1
ATOM 716 C CA . SER A 1 97 ? -9.645 -4.852 8.788 1.00 96.38 97 SER A CA 1
ATOM 717 C C . SER A 1 97 ? -8.217 -4.718 8.247 1.00 96.38 97 SER A C 1
ATOM 719 O O . SER A 1 97 ? -7.935 -5.194 7.149 1.00 96.38 97 SER A O 1
ATOM 721 N N . VAL A 1 98 ? -7.283 -4.179 9.044 1.00 97.81 98 VAL A N 1
ATOM 722 C CA . VAL A 1 98 ? -5.860 -4.107 8.659 1.00 97.81 98 VAL A CA 1
ATOM 723 C C . VAL A 1 98 ? -5.227 -5.494 8.559 1.00 97.81 98 VAL A C 1
ATOM 725 O O . VAL A 1 98 ? -4.550 -5.786 7.576 1.00 97.81 98 VAL A O 1
ATOM 728 N N . PHE A 1 99 ? -5.466 -6.378 9.530 1.00 97.69 99 PHE A N 1
ATOM 729 C CA . PHE A 1 99 ? -4.933 -7.742 9.483 1.00 97.69 99 PHE A CA 1
ATOM 730 C C . PHE A 1 99 ? -5.419 -8.488 8.233 1.00 97.69 99 PHE A C 1
ATOM 732 O O . PHE A 1 99 ? -4.624 -9.061 7.489 1.00 97.69 99 PHE A O 1
ATOM 739 N N . ASN A 1 100 ? -6.722 -8.426 7.956 1.00 96.81 100 ASN A N 1
ATOM 740 C CA . ASN A 1 100 ? -7.326 -9.073 6.799 1.00 96.81 100 ASN A CA 1
ATOM 741 C 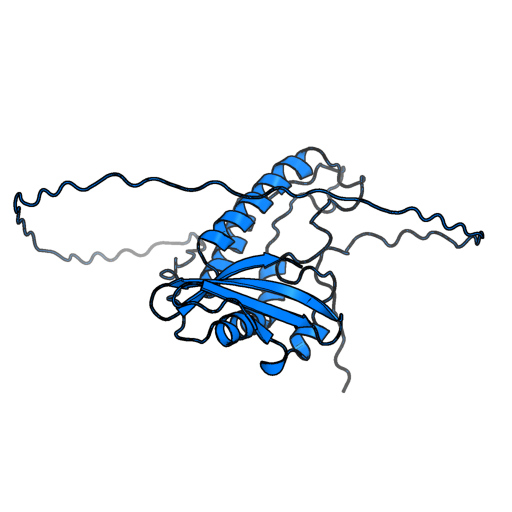C . ASN A 1 100 ? -6.848 -8.452 5.477 1.00 96.81 100 ASN A C 1
ATOM 743 O O . ASN A 1 100 ? -6.637 -9.186 4.512 1.00 96.81 100 ASN A O 1
ATOM 747 N N . PHE A 1 101 ? -6.630 -7.134 5.437 1.00 97.69 101 PHE A N 1
ATOM 748 C CA . PHE A 1 101 ? -5.995 -6.465 4.301 1.00 97.69 101 PHE A CA 1
ATOM 749 C C . PHE A 1 101 ? -4.597 -7.021 4.032 1.00 97.69 101 PHE A C 1
ATOM 751 O O . PHE A 1 101 ? -4.298 -7.382 2.897 1.00 97.69 101 PHE A O 1
ATOM 758 N N . LEU A 1 102 ? -3.760 -7.157 5.062 1.00 98.06 102 LEU A N 1
ATOM 759 C CA . LEU A 1 102 ? -2.400 -7.676 4.912 1.00 98.06 102 LEU A CA 1
ATOM 760 C C . LEU A 1 102 ? -2.376 -9.162 4.538 1.00 98.06 102 LEU A C 1
ATOM 762 O O . LEU A 1 102 ? -1.535 -9.580 3.743 1.00 98.06 102 LEU A O 1
ATOM 766 N N . MET A 1 103 ? -3.329 -9.958 5.031 1.00 97.62 103 MET A N 1
ATOM 767 C CA . MET A 1 103 ? -3.496 -11.349 4.593 1.00 97.62 103 MET A CA 1
ATOM 768 C C . MET A 1 103 ? -3.950 -11.445 3.134 1.00 97.62 103 MET A C 1
ATOM 770 O O . MET A 1 103 ? -3.437 -12.282 2.388 1.00 97.62 103 MET A O 1
ATOM 774 N N . TRP A 1 104 ? -4.865 -10.574 2.700 1.00 97.56 104 TRP A N 1
ATOM 775 C CA . TRP A 1 104 ? -5.226 -10.459 1.288 1.00 97.56 104 TRP A CA 1
ATOM 776 C C . TRP A 1 104 ? -4.013 -10.039 0.453 1.00 97.56 104 TRP A C 1
ATOM 778 O O . TRP A 1 104 ? -3.698 -10.694 -0.540 1.00 97.56 104 TRP A O 1
ATOM 788 N N . TYR A 1 105 ? -3.284 -9.010 0.883 1.00 97.94 105 TYR A N 1
ATOM 789 C CA . TYR A 1 105 ? -2.121 -8.484 0.176 1.00 97.94 105 TYR A CA 1
ATOM 790 C C . TYR A 1 105 ? -1.033 -9.552 0.023 1.00 97.94 105 TYR A C 1
ATOM 792 O O . TYR A 1 105 ? -0.574 -9.798 -1.089 1.00 97.94 105 TYR A O 1
ATOM 800 N N . LYS A 1 106 ? -0.729 -10.309 1.084 1.00 97.44 106 LYS A N 1
ATOM 801 C CA . LYS A 1 106 ? 0.165 -11.478 1.043 1.00 97.44 106 LYS A CA 1
ATOM 802 C C . LYS A 1 106 ? -0.211 -12.488 -0.048 1.00 97.44 106 LYS A C 1
ATOM 804 O O . LYS A 1 106 ? 0.665 -13.040 -0.705 1.00 97.44 106 LYS A O 1
ATOM 809 N N . GLN A 1 107 ? -1.503 -12.756 -0.236 1.00 97.25 107 GLN A N 1
ATOM 810 C CA . GLN A 1 107 ? -1.985 -13.703 -1.250 1.00 97.25 107 GLN A CA 1
ATOM 811 C C . GLN A 1 107 ? -1.920 -13.134 -2.676 1.00 97.25 107 GLN A C 1
ATOM 813 O O . GLN A 1 107 ? -1.850 -13.901 -3.634 1.00 97.25 107 GLN A O 1
ATOM 818 N N . HIS A 1 108 ? -1.938 -11.806 -2.823 1.00 96.88 108 HIS A N 1
ATOM 819 C CA . HIS A 1 108 ? -2.064 -11.127 -4.115 1.00 96.88 108 HIS A CA 1
ATOM 820 C C . HIS A 1 108 ? -0.793 -10.393 -4.556 1.00 96.88 108 HIS A C 1
ATOM 822 O O . HIS A 1 108 ? -0.723 -9.993 -5.715 1.00 96.88 108 HIS A O 1
ATOM 828 N N . VAL A 1 109 ? 0.226 -10.265 -3.699 1.00 95.12 109 VAL A N 1
ATOM 829 C CA . VAL A 1 109 ? 1.453 -9.497 -3.971 1.00 95.12 109 VAL A CA 1
ATOM 830 C C . VAL A 1 109 ? 2.136 -9.921 -5.270 1.00 95.12 109 VAL A C 1
ATOM 832 O O . VAL A 1 109 ? 2.473 -9.073 -6.088 1.00 95.12 109 VAL A O 1
ATOM 835 N N . ASN A 1 110 ? 2.229 -11.225 -5.541 1.00 93.75 110 ASN A N 1
ATOM 836 C CA . ASN A 1 110 ? 2.827 -11.726 -6.781 1.00 93.75 110 ASN A CA 1
ATOM 837 C C . ASN A 1 110 ? 2.020 -11.323 -8.024 1.00 93.75 110 ASN A C 1
ATOM 839 O O . ASN A 1 110 ? 2.591 -11.036 -9.073 1.00 93.75 110 ASN A O 1
ATOM 843 N N . THR A 1 111 ? 0.690 -11.288 -7.905 1.00 94.81 111 THR A N 1
ATOM 844 C CA . THR A 1 111 ? -0.196 -10.864 -8.997 1.00 94.81 111 THR A CA 1
ATOM 845 C C . THR A 1 111 ? -0.088 -9.359 -9.208 1.00 94.81 111 THR A C 1
ATOM 847 O O . THR A 1 111 ? 0.095 -8.916 -10.339 1.00 94.81 111 THR A O 1
ATOM 850 N N . LEU A 1 112 ? -0.127 -8.573 -8.129 1.00 95.06 112 LEU A N 1
ATOM 851 C CA . LEU A 1 112 ? 0.022 -7.118 -8.178 1.00 95.06 112 LEU A CA 1
ATOM 852 C C . LEU A 1 112 ? 1.365 -6.712 -8.793 1.00 95.06 112 LEU A C 1
ATOM 854 O O . LEU A 1 112 ? 1.402 -5.867 -9.682 1.00 95.06 112 LEU A O 1
ATOM 858 N N . ALA A 1 113 ? 2.450 -7.366 -8.384 1.00 90.25 113 ALA A N 1
ATOM 859 C CA . ALA A 1 113 ? 3.787 -7.069 -8.876 1.00 90.25 113 ALA A CA 1
ATOM 860 C C . ALA A 1 113 ? 4.038 -7.561 -10.316 1.00 90.25 113 ALA A C 1
ATOM 862 O O . ALA A 1 113 ? 4.982 -7.121 -10.967 1.00 90.25 113 ALA A O 1
ATOM 863 N N . SER A 1 114 ? 3.173 -8.432 -10.850 1.00 93.06 114 SER A N 1
ATOM 864 C CA . SER A 1 114 ? 3.196 -8.809 -12.269 1.00 93.06 114 SER A CA 1
ATOM 865 C C . SER A 1 114 ? 2.599 -7.743 -13.196 1.00 93.06 114 SER A C 1
ATOM 867 O O . SER A 1 114 ? 2.705 -7.879 -14.413 1.00 93.06 114 SER A O 1
ATOM 869 N N . ILE A 1 115 ? 1.978 -6.689 -12.651 1.00 93.62 115 ILE A N 1
ATOM 870 C CA . ILE A 1 115 ? 1.409 -5.578 -13.419 1.00 93.62 115 ILE A CA 1
ATOM 871 C C . ILE A 1 115 ? 2.542 -4.589 -13.754 1.00 93.62 115 ILE A C 1
ATOM 873 O O . ILE A 1 115 ? 3.029 -3.900 -12.858 1.00 93.62 115 ILE A O 1
ATOM 877 N N . PRO A 1 116 ? 2.975 -4.464 -15.024 1.00 90.94 116 PRO A N 1
ATOM 878 C CA . PRO A 1 116 ? 4.101 -3.602 -15.384 1.00 90.94 116 PRO A CA 1
ATOM 879 C C . PRO A 1 116 ? 3.703 -2.119 -15.377 1.00 90.94 116 PRO A C 1
ATOM 881 O O . PRO A 1 116 ? 3.322 -1.561 -16.401 1.00 90.94 116 PRO A O 1
ATOM 884 N N . ILE A 1 117 ? 3.793 -1.468 -14.214 1.00 92.44 117 ILE A N 1
ATOM 885 C CA . ILE A 1 117 ? 3.485 -0.034 -14.051 1.00 92.44 117 ILE A CA 1
ATOM 886 C C . ILE A 1 117 ? 4.559 0.857 -14.695 1.00 92.44 117 ILE A C 1
ATOM 888 O O . ILE A 1 117 ? 4.274 1.999 -15.037 1.00 92.44 117 ILE A O 1
ATOM 892 N N . VAL A 1 118 ? 5.782 0.356 -14.896 1.00 89.31 118 VAL A N 1
ATOM 893 C CA . VAL A 1 118 ? 6.888 1.114 -15.499 1.00 89.31 118 VAL A CA 1
ATOM 894 C C . VAL A 1 118 ? 7.348 0.462 -16.800 1.00 89.31 118 VAL A C 1
ATOM 896 O O . VAL A 1 118 ? 7.589 -0.742 -16.863 1.00 89.31 118 VAL A O 1
ATOM 899 N N . LYS A 1 119 ? 7.467 1.280 -17.848 1.00 88.75 119 LYS A N 1
ATOM 900 C CA . LYS A 1 119 ? 7.915 0.907 -19.191 1.00 88.75 119 LYS A CA 1
ATOM 901 C C . LYS A 1 119 ? 9.397 1.158 -19.389 1.00 88.75 119 LYS A C 1
ATOM 903 O O . LYS A 1 119 ? 10.079 1.796 -18.589 1.00 88.75 119 LYS A O 1
ATOM 908 N N . ASN A 1 120 ? 9.857 0.678 -20.538 1.00 87.31 120 ASN A N 1
ATOM 909 C CA . ASN A 1 120 ? 11.208 0.815 -21.050 1.00 87.31 120 ASN A CA 1
ATOM 910 C C . ASN A 1 120 ? 12.269 0.116 -20.193 1.00 87.31 120 ASN A C 1
ATOM 912 O O . ASN A 1 120 ? 13.422 0.184 -20.574 1.00 87.31 120 ASN A O 1
ATOM 916 N N . ILE A 1 121 ? 11.932 -0.598 -19.114 1.00 83.12 121 ILE A N 1
ATOM 917 C CA . ILE A 1 121 ? 12.909 -1.335 -18.297 1.00 83.12 121 ILE A CA 1
ATOM 918 C C . ILE A 1 121 ? 13.798 -2.213 -19.197 1.00 83.12 121 ILE A C 1
ATOM 920 O O . ILE A 1 121 ? 13.299 -3.090 -19.901 1.00 83.12 121 ILE A O 1
ATOM 924 N N . GLY A 1 122 ? 15.111 -1.953 -19.188 1.00 84.06 122 GLY A N 1
ATOM 925 C CA . GLY A 1 122 ? 16.093 -2.684 -19.997 1.00 84.06 122 GLY A CA 1
ATOM 926 C C . GLY A 1 122 ? 16.064 -2.372 -21.501 1.00 84.06 122 GLY A C 1
ATOM 927 O O . GLY A 1 122 ? 16.511 -3.196 -22.300 1.00 84.06 122 GLY A O 1
ATOM 928 N N . ALA A 1 123 ? 15.524 -1.221 -21.912 1.00 86.19 123 ALA A N 1
ATOM 929 C CA . ALA A 1 123 ? 15.474 -0.821 -23.315 1.00 86.19 123 ALA A CA 1
ATOM 930 C C . ALA A 1 123 ? 16.881 -0.616 -23.902 1.00 86.19 123 ALA A C 1
ATOM 932 O O . ALA A 1 123 ? 17.773 -0.057 -23.266 1.00 86.19 123 ALA A O 1
ATOM 933 N N . ASN A 1 124 ? 17.051 -1.029 -25.161 1.00 86.62 124 ASN A N 1
ATOM 934 C CA . ASN A 1 124 ? 18.264 -0.809 -25.943 1.00 86.62 124 ASN A CA 1
ATOM 935 C C . ASN A 1 124 ? 17.903 -0.178 -27.309 1.00 86.62 124 ASN A C 1
ATOM 937 O O . ASN A 1 124 ? 17.174 -0.817 -28.074 1.00 86.62 124 ASN A O 1
ATOM 941 N N . PRO A 1 125 ? 18.363 1.049 -27.633 1.00 88.38 125 PRO A N 1
ATOM 942 C CA . PRO A 1 125 ? 19.194 1.923 -26.796 1.00 88.38 125 PRO A CA 1
ATOM 943 C C . PRO A 1 125 ? 18.461 2.377 -25.520 1.00 88.38 125 PRO A C 1
ATOM 945 O O . PRO A 1 125 ? 17.225 2.331 -25.498 1.00 88.38 125 PRO A O 1
ATOM 948 N N . PRO A 1 126 ? 19.192 2.816 -24.476 1.00 88.31 126 PRO A N 1
ATOM 949 C CA . PRO A 1 126 ? 18.585 3.316 -23.248 1.00 88.31 126 PRO A CA 1
ATOM 950 C C . PRO A 1 126 ? 17.565 4.419 -23.529 1.00 88.31 126 PRO A C 1
ATOM 952 O O . PRO A 1 126 ? 17.804 5.319 -24.338 1.00 88.31 126 PRO A O 1
ATOM 955 N N . LYS A 1 127 ? 16.423 4.345 -22.845 1.00 89.00 127 LYS A N 1
ATOM 956 C CA . LYS A 1 127 ? 15.356 5.350 -22.889 1.00 89.00 127 LYS A CA 1
ATOM 957 C C . LYS A 1 127 ? 15.064 5.848 -21.481 1.00 89.00 127 LYS A C 1
ATOM 959 O O . LYS A 1 127 ? 15.475 5.231 -20.497 1.00 89.00 127 LYS A O 1
ATOM 964 N N . ASN A 1 128 ? 14.321 6.940 -21.377 1.00 89.25 128 ASN A N 1
ATOM 965 C CA . ASN A 1 128 ? 13.788 7.351 -20.087 1.00 89.25 128 ASN A CA 1
ATOM 966 C C . ASN A 1 128 ? 12.790 6.297 -19.605 1.00 89.25 128 ASN A C 1
ATOM 968 O O . ASN A 1 128 ? 12.130 5.621 -20.407 1.00 89.25 128 ASN A O 1
ATOM 972 N N . TYR A 1 129 ? 12.703 6.128 -18.292 1.00 87.38 129 TYR A N 1
ATOM 973 C CA . TYR A 1 129 ? 11.596 5.375 -17.727 1.00 87.38 129 TYR A CA 1
ATOM 974 C C . TYR A 1 129 ? 10.284 6.122 -17.986 1.00 87.38 129 TYR A C 1
ATOM 976 O O . TYR A 1 129 ? 10.241 7.349 -18.073 1.00 87.38 129 TYR A O 1
ATOM 984 N N . GLU A 1 130 ? 9.191 5.379 -18.092 1.00 89.69 130 GLU A N 1
ATOM 985 C CA . GLU A 1 130 ? 7.861 5.958 -18.272 1.00 89.69 130 GLU A CA 1
ATOM 986 C C . GLU A 1 130 ? 6.854 5.170 -17.446 1.00 89.69 130 GLU A C 1
ATOM 988 O O . GL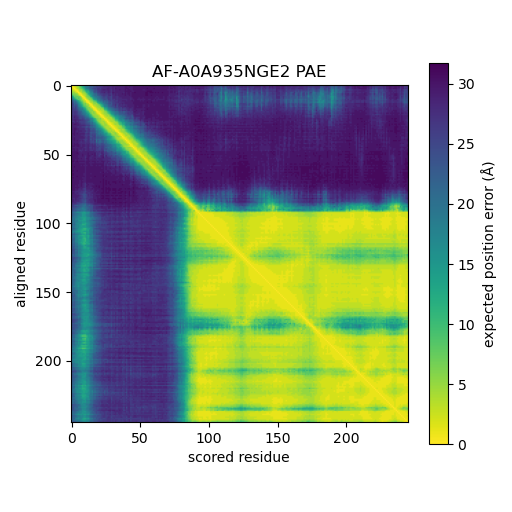U A 1 130 ? 6.947 3.948 -17.362 1.00 89.69 130 GLU A O 1
ATOM 993 N N . VAL A 1 131 ? 5.870 5.848 -16.857 1.00 92.00 131 VAL A N 1
ATOM 994 C CA . VAL A 1 131 ? 4.742 5.153 -16.231 1.00 92.00 131 VAL A CA 1
ATOM 995 C C . VAL A 1 131 ? 3.788 4.667 -17.320 1.00 92.00 131 VAL A C 1
ATOM 997 O O . VAL A 1 131 ? 3.351 5.433 -18.179 1.00 92.00 131 VAL A O 1
ATOM 1000 N N . ASP A 1 132 ? 3.414 3.393 -17.263 1.00 94.50 132 ASP A N 1
ATOM 1001 C CA . ASP A 1 132 ? 2.258 2.875 -17.976 1.00 94.50 132 ASP A CA 1
ATOM 1002 C C . ASP A 1 132 ? 0.973 3.215 -17.216 1.00 94.50 132 ASP A C 1
ATOM 1004 O O . ASP A 1 132 ? 0.543 2.482 -16.326 1.00 94.50 132 ASP A O 1
ATOM 1008 N N . MET A 1 133 ? 0.328 4.322 -17.583 1.00 94.50 133 MET A N 1
ATOM 1009 C CA . MET A 1 133 ? -0.911 4.758 -16.929 1.00 94.50 133 MET A CA 1
ATOM 1010 C C . MET A 1 133 ? -2.071 3.764 -17.092 1.00 94.50 133 MET A C 1
ATOM 1012 O O . MET A 1 133 ? -2.951 3.713 -16.230 1.00 94.50 133 MET A O 1
ATOM 1016 N N . GLN A 1 134 ? -2.077 2.953 -18.156 1.00 96.06 134 GLN A N 1
ATOM 1017 C CA . GLN A 1 134 ? -3.089 1.911 -18.333 1.00 96.06 134 GLN A CA 1
ATOM 1018 C C . GLN A 1 134 ? -2.871 0.791 -17.312 1.00 96.06 134 GLN A C 1
ATOM 1020 O O . GLN A 1 134 ? -3.802 0.409 -16.601 1.00 96.06 134 GLN A O 1
ATOM 1025 N N . GLN A 1 135 ? -1.636 0.305 -17.192 1.00 96.19 135 GLN A N 1
ATOM 1026 C CA . GLN A 1 135 ? -1.294 -0.747 -16.231 1.00 96.19 135 GLN A CA 1
ATOM 1027 C C . GLN A 1 135 ? -1.394 -0.252 -14.785 1.00 96.19 135 GLN A C 1
ATOM 1029 O O . GLN A 1 135 ? -1.888 -0.974 -13.923 1.00 96.19 135 GLN A O 1
ATOM 1034 N N . ALA A 1 136 ? -1.033 1.005 -14.523 1.00 95.38 136 ALA A N 1
ATOM 1035 C CA . ALA A 1 136 ? -1.272 1.652 -13.239 1.00 95.38 136 ALA A CA 1
ATOM 1036 C C . ALA A 1 136 ? -2.762 1.651 -12.860 1.00 95.38 136 ALA A C 1
ATOM 1038 O O . ALA A 1 136 ? -3.102 1.418 -11.701 1.00 95.38 136 ALA A O 1
ATOM 1039 N N . GLY A 1 137 ? -3.658 1.874 -13.828 1.00 96.81 137 GLY A N 1
ATOM 1040 C CA . GLY A 1 137 ? -5.102 1.771 -13.617 1.00 96.81 137 GLY A CA 1
ATOM 1041 C C . GLY A 1 137 ? -5.542 0.357 -13.224 1.00 96.81 137 GLY A C 1
ATOM 1042 O O . GLY A 1 137 ? -6.331 0.197 -12.297 1.00 96.81 137 GLY A O 1
ATOM 1043 N N . ILE A 1 138 ? -4.978 -0.675 -13.861 1.00 97.06 138 ILE A N 1
ATOM 1044 C CA . ILE A 1 138 ? -5.240 -2.085 -13.514 1.00 97.06 138 ILE A CA 1
ATOM 1045 C C . ILE A 1 138 ? -4.759 -2.400 -12.089 1.00 97.06 138 ILE A C 1
ATOM 1047 O O . ILE A 1 138 ? -5.457 -3.079 -11.332 1.00 97.06 138 ILE A O 1
ATOM 1051 N N . TYR A 1 139 ? -3.596 -1.876 -11.695 1.00 96.25 139 TYR A N 1
ATOM 1052 C CA . TYR A 1 139 ? -3.085 -2.000 -10.329 1.00 96.25 139 TYR A CA 1
ATOM 1053 C C . TYR A 1 139 ? -4.019 -1.334 -9.307 1.00 96.25 139 TYR A C 1
ATOM 1055 O O . TYR A 1 139 ? -4.414 -1.969 -8.328 1.00 96.25 139 TYR A O 1
ATOM 1063 N N . GLN A 1 140 ? -4.442 -0.091 -9.563 1.00 96.88 140 GLN A N 1
ATOM 1064 C CA . GLN A 1 140 ? -5.395 0.628 -8.708 1.00 96.88 140 GLN A CA 1
ATOM 1065 C C . GLN A 1 140 ? -6.723 -0.112 -8.558 1.00 96.88 140 GLN A C 1
ATOM 1067 O O . GLN A 1 140 ? -7.273 -0.186 -7.461 1.00 96.88 140 GLN A O 1
ATOM 1072 N N . GLU A 1 141 ? -7.230 -0.685 -9.646 1.00 96.75 141 GLU A N 1
ATOM 1073 C CA . GLU A 1 141 ? -8.483 -1.431 -9.614 1.00 96.75 141 GLU A CA 1
ATOM 1074 C C . GLU A 1 141 ? -8.339 -2.750 -8.845 1.00 96.75 141 GLU A C 1
ATOM 1076 O O . GLU A 1 141 ? -9.220 -3.129 -8.076 1.00 96.75 141 GLU A O 1
ATOM 1081 N N . SER A 1 142 ? -7.189 -3.419 -8.961 1.00 96.00 142 SER A N 1
ATOM 1082 C CA . SER A 1 142 ? -6.881 -4.614 -8.165 1.00 96.00 142 SER A CA 1
ATOM 1083 C C . SER A 1 142 ? -6.856 -4.299 -6.665 1.00 96.00 142 SER A C 1
ATOM 1085 O O . SER A 1 142 ? -7.429 -5.039 -5.864 1.00 96.00 142 SER A O 1
ATOM 1087 N N . LEU A 1 143 ? -6.257 -3.165 -6.286 1.00 96.31 143 LEU A N 1
ATOM 1088 C CA . LEU A 1 143 ? -6.269 -2.660 -4.913 1.00 96.31 143 LEU A CA 1
ATOM 1089 C C . LEU A 1 143 ? -7.683 -2.300 -4.436 1.00 96.31 143 LEU A C 1
ATOM 1091 O O . LEU A 1 143 ? -8.070 -2.683 -3.330 1.00 96.31 143 LEU A O 1
ATOM 1095 N N . ARG A 1 144 ? -8.480 -1.617 -5.264 1.00 95.88 144 ARG A N 1
ATOM 1096 C CA . ARG A 1 144 ? -9.887 -1.298 -4.966 1.00 95.88 144 ARG A CA 1
ATOM 1097 C C . ARG A 1 144 ? -10.706 -2.559 -4.692 1.00 95.88 144 ARG A C 1
ATOM 1099 O O . ARG A 1 144 ? -11.444 -2.616 -3.709 1.00 95.88 144 ARG A O 1
ATOM 1106 N N . ASN A 1 145 ? -10.523 -3.585 -5.519 1.00 94.81 145 ASN A N 1
ATOM 1107 C CA . ASN A 1 145 ? -11.243 -4.854 -5.423 1.00 94.81 145 ASN A CA 1
ATOM 1108 C C . ASN A 1 145 ? -10.890 -5.682 -4.179 1.00 94.81 145 ASN A C 1
ATOM 1110 O O . ASN A 1 145 ? -11.619 -6.617 -3.849 1.00 94.81 145 ASN A O 1
ATOM 1114 N N . SER A 1 146 ? -9.840 -5.313 -3.436 1.00 94.56 146 SER A N 1
ATOM 1115 C CA . SER A 1 146 ? -9.573 -5.885 -2.111 1.00 94.56 146 SER A CA 1
ATOM 1116 C C . SER A 1 146 ? -10.714 -5.618 -1.115 1.00 94.56 146 SER A C 1
ATOM 1118 O O . SER A 1 146 ? -10.970 -6.438 -0.232 1.00 94.56 146 SER A O 1
ATOM 1120 N N . GLY A 1 147 ? -11.410 -4.481 -1.254 1.00 93.94 147 GLY A N 1
ATOM 1121 C CA . GLY A 1 147 ? -12.457 -4.035 -0.330 1.00 93.94 147 GLY A CA 1
ATOM 1122 C C . GLY A 1 147 ? -11.958 -3.517 1.020 1.00 93.94 147 GLY A C 1
ATOM 1123 O O . GLY A 1 147 ? -12.773 -3.311 1.918 1.00 93.94 147 GLY A O 1
ATOM 1124 N N . TYR A 1 148 ? -10.647 -3.309 1.176 1.00 96.44 148 TYR A N 1
ATOM 1125 C CA . TYR A 1 148 ? -10.038 -2.823 2.423 1.00 96.44 148 TYR A CA 1
ATOM 1126 C C . TYR A 1 148 ? -9.522 -1.385 2.347 1.00 96.44 148 TYR A C 1
ATOM 1128 O O . TYR A 1 148 ? -9.219 -0.781 3.374 1.00 96.44 148 TYR A O 1
ATOM 1136 N N . LEU A 1 149 ? -9.408 -0.831 1.143 1.00 97.19 149 LEU A N 1
ATOM 1137 C CA . LEU A 1 149 ? -8.828 0.485 0.899 1.00 97.19 149 LEU A CA 1
ATOM 1138 C C . LEU A 1 149 ? -9.931 1.499 0.611 1.00 97.19 149 LEU A C 1
ATOM 1140 O O . LEU A 1 149 ? -10.880 1.212 -0.122 1.00 97.19 149 LEU A O 1
ATOM 1144 N N . SER A 1 150 ? -9.818 2.691 1.191 1.00 97.06 150 SER A N 1
ATOM 1145 C CA . SER A 1 150 ? -10.783 3.758 0.959 1.00 97.06 150 SER A CA 1
ATOM 1146 C C . SER A 1 150 ? -10.503 4.496 -0.348 1.00 97.06 150 SER A C 1
ATOM 1148 O O . SER A 1 150 ? -9.394 4.479 -0.888 1.00 97.06 150 SER A O 1
ATOM 1150 N N . ASP A 1 151 ? -11.509 5.219 -0.840 1.00 96.44 151 ASP A N 1
ATOM 1151 C CA . ASP A 1 151 ? -11.344 6.102 -1.997 1.00 96.44 151 ASP A CA 1
ATOM 1152 C C . ASP A 1 151 ? -10.266 7.174 -1.743 1.00 96.44 151 ASP A C 1
ATOM 1154 O O . ASP A 1 151 ? -9.588 7.604 -2.679 1.00 96.44 151 ASP A O 1
ATOM 1158 N N . LYS A 1 152 ? -10.052 7.559 -0.475 1.00 97.38 152 LYS A N 1
ATOM 1159 C CA . LYS A 1 152 ? -8.980 8.472 -0.066 1.00 97.38 152 LYS A CA 1
ATOM 1160 C C . LYS A 1 152 ? -7.603 7.840 -0.277 1.00 97.38 152 LYS A C 1
ATOM 1162 O O . LYS A 1 152 ? -6.771 8.467 -0.930 1.00 97.38 152 LYS A O 1
ATOM 1167 N N . TYR A 1 153 ? -7.380 6.607 0.186 1.00 98.06 153 TYR A N 1
ATOM 1168 C CA . TYR A 1 153 ? -6.111 5.905 -0.047 1.00 98.06 153 TYR A CA 1
ATOM 1169 C C . TYR A 1 153 ? -5.825 5.737 -1.542 1.00 98.06 153 TYR A C 1
ATOM 1171 O O . TYR A 1 153 ? -4.743 6.080 -2.021 1.00 98.06 153 TYR A O 1
ATOM 1179 N N . LEU A 1 154 ? -6.819 5.266 -2.302 1.00 97.69 154 LEU A N 1
ATOM 1180 C CA . LEU A 1 154 ? -6.678 5.050 -3.744 1.00 97.69 154 LEU A CA 1
ATOM 1181 C C . LEU A 1 154 ? -6.343 6.363 -4.467 1.00 97.69 154 LEU A C 1
ATOM 1183 O O . LEU A 1 154 ? -5.426 6.403 -5.283 1.00 97.69 154 LEU A O 1
ATOM 1187 N N . THR A 1 155 ? -6.991 7.468 -4.088 1.00 97.69 155 THR A N 1
ATOM 1188 C CA . THR A 1 155 ? -6.674 8.801 -4.625 1.00 97.69 155 THR A CA 1
ATOM 1189 C C . THR A 1 155 ? -5.233 9.215 -4.323 1.00 97.69 155 THR A C 1
ATOM 1191 O O . THR A 1 155 ? -4.526 9.652 -5.230 1.00 97.69 155 THR A O 1
ATOM 1194 N N . LEU A 1 156 ? -4.772 9.056 -3.078 1.00 95.81 156 LEU A N 1
ATOM 1195 C CA . LEU A 1 156 ? -3.400 9.400 -2.688 1.00 95.81 156 LEU A CA 1
ATOM 1196 C C . LEU A 1 156 ? -2.366 8.547 -3.436 1.00 95.81 156 LEU A C 1
ATOM 1198 O O . LEU A 1 156 ? -1.396 9.080 -3.974 1.00 95.81 156 LEU A O 1
ATOM 1202 N N . SER A 1 157 ? -2.601 7.239 -3.542 1.00 95.25 157 SER A N 1
ATOM 1203 C CA . SER A 1 157 ? -1.703 6.339 -4.272 1.00 95.25 157 SER A CA 1
ATOM 1204 C C . SER A 1 157 ? -1.663 6.645 -5.778 1.00 95.25 157 SER A C 1
ATOM 1206 O O . SER A 1 157 ? -0.594 6.617 -6.386 1.00 95.25 157 SER A O 1
ATOM 1208 N N . TRP A 1 158 ? -2.789 7.041 -6.381 1.00 95.94 158 TRP A N 1
ATOM 1209 C CA . TRP A 1 158 ? -2.832 7.491 -7.775 1.00 95.94 158 TRP A CA 1
ATOM 1210 C C . TRP A 1 158 ? -2.071 8.802 -7.997 1.00 95.94 158 TRP A C 1
ATOM 1212 O O . TRP A 1 158 ? -1.382 8.958 -9.007 1.00 95.94 158 TRP A O 1
ATOM 1222 N N . LEU A 1 159 ? -2.159 9.743 -7.053 1.00 95.12 159 LEU A N 1
ATOM 1223 C CA . LEU A 1 159 ? -1.364 10.972 -7.095 1.00 95.12 159 LEU A CA 1
ATOM 1224 C C . LEU A 1 159 ? 0.138 10.669 -7.006 1.00 95.12 159 LEU A C 1
ATOM 1226 O O . LEU A 1 159 ? 0.899 11.257 -7.774 1.00 95.12 159 LEU A O 1
ATOM 1230 N N . LYS A 1 160 ? 0.555 9.703 -6.170 1.00 92.19 160 LYS A N 1
ATOM 1231 C CA . LYS A 1 160 ? 1.953 9.236 -6.115 1.00 92.19 160 LYS A CA 1
ATOM 1232 C C . LYS A 1 160 ? 2.419 8.683 -7.468 1.00 92.19 160 LYS A C 1
ATOM 1234 O O . LYS A 1 160 ? 3.488 9.053 -7.940 1.00 92.19 160 LYS A O 1
ATOM 1239 N N . ILE A 1 161 ? 1.590 7.885 -8.148 1.00 93.12 161 ILE A N 1
ATOM 1240 C CA . ILE A 1 161 ? 1.893 7.370 -9.500 1.00 93.12 161 ILE A CA 1
ATOM 1241 C C . ILE A 1 161 ? 2.048 8.510 -10.520 1.00 93.12 161 ILE A C 1
ATOM 1243 O O . ILE A 1 161 ? 2.986 8.508 -11.316 1.00 93.12 161 ILE A O 1
ATOM 1247 N N . LYS A 1 162 ? 1.163 9.514 -10.492 1.00 92.44 162 LYS A N 1
ATOM 1248 C CA . LYS A 1 162 ? 1.280 10.690 -11.374 1.00 92.44 162 LYS A CA 1
ATOM 1249 C C . LYS A 1 162 ? 2.536 11.511 -11.094 1.00 92.44 162 LYS A C 1
ATOM 1251 O O . LYS A 1 162 ? 3.165 12.021 -12.019 1.00 92.44 162 LYS A O 1
ATOM 1256 N N . GLN A 1 163 ? 2.910 11.646 -9.825 1.00 91.19 163 GLN A N 1
ATOM 1257 C CA . GLN A 1 163 ? 4.154 12.308 -9.454 1.00 91.19 163 GLN A CA 1
ATOM 1258 C C . GLN A 1 163 ? 5.361 11.520 -9.973 1.00 91.19 163 GLN A C 1
ATOM 1260 O O . GLN A 1 163 ? 6.256 12.116 -10.576 1.00 91.19 163 GLN A O 1
ATOM 1265 N N . LEU A 1 164 ? 5.335 10.191 -9.844 1.00 88.81 164 LEU A N 1
ATOM 1266 C CA . LEU A 1 164 ? 6.363 9.312 -10.391 1.00 88.81 164 LEU A CA 1
ATOM 1267 C C . LEU A 1 164 ? 6.518 9.492 -11.908 1.00 88.81 164 LEU A C 1
ATOM 1269 O O . LEU A 1 164 ? 7.639 9.616 -12.391 1.00 88.81 164 LEU A O 1
ATOM 1273 N N . GLU A 1 165 ? 5.418 9.613 -12.658 1.00 89.94 165 GLU A N 1
ATOM 1274 C CA . GLU A 1 165 ? 5.457 9.895 -14.102 1.00 89.94 165 GLU A CA 1
ATOM 1275 C C . GLU A 1 165 ? 6.286 11.146 -14.435 1.00 89.94 165 GLU A C 1
ATOM 1277 O O . GLU A 1 165 ? 7.091 11.135 -15.371 1.00 89.94 165 GLU A O 1
ATOM 1282 N N . SER A 1 166 ? 6.125 12.220 -13.655 1.00 87.38 166 SER A N 1
ATOM 1283 C CA . SER A 1 166 ? 6.882 13.461 -13.855 1.00 87.38 166 SER A CA 1
ATOM 1284 C C . SER A 1 166 ? 8.381 13.298 -13.572 1.00 87.38 166 SER A C 1
ATOM 1286 O O . SER A 1 166 ? 9.207 13.916 -14.249 1.00 87.38 166 SER A O 1
ATOM 1288 N N . THR A 1 167 ? 8.737 12.440 -12.612 1.00 86.06 167 THR A N 1
ATOM 1289 C CA . THR A 1 167 ? 10.127 12.120 -12.276 1.00 86.06 167 THR A CA 1
ATOM 1290 C C . THR A 1 167 ? 10.758 11.243 -13.353 1.00 86.06 167 THR A C 1
ATOM 1292 O O . THR A 1 167 ? 11.806 11.606 -13.883 1.00 86.06 167 THR A O 1
ATOM 1295 N N . LEU A 1 168 ? 10.094 10.154 -13.751 1.00 86.81 168 LEU A N 1
ATOM 1296 C CA . LEU A 1 168 ? 10.627 9.175 -14.705 1.00 86.81 168 LEU A CA 1
ATOM 1297 C C . LEU A 1 168 ? 10.908 9.764 -16.087 1.00 86.81 168 LEU A C 1
ATOM 1299 O O . LEU A 1 168 ? 11.931 9.447 -16.689 1.00 86.81 168 LEU A O 1
ATOM 1303 N N . LYS A 1 169 ? 10.086 10.717 -16.546 1.00 84.56 169 LYS A N 1
ATOM 1304 C CA . LYS A 1 169 ? 10.319 11.427 -17.815 1.00 84.56 169 LYS A CA 1
ATOM 1305 C C . LYS A 1 169 ? 11.655 12.170 -17.878 1.00 84.56 169 LYS A C 1
ATOM 1307 O O . LYS A 1 169 ? 12.076 12.524 -18.978 1.00 84.56 169 LYS A O 1
ATOM 1312 N N . ARG A 1 170 ? 12.307 12.423 -16.739 1.00 83.56 170 ARG A N 1
ATOM 1313 C CA . ARG A 1 170 ? 13.587 13.140 -16.649 1.00 83.56 170 ARG A CA 1
ATOM 1314 C C . A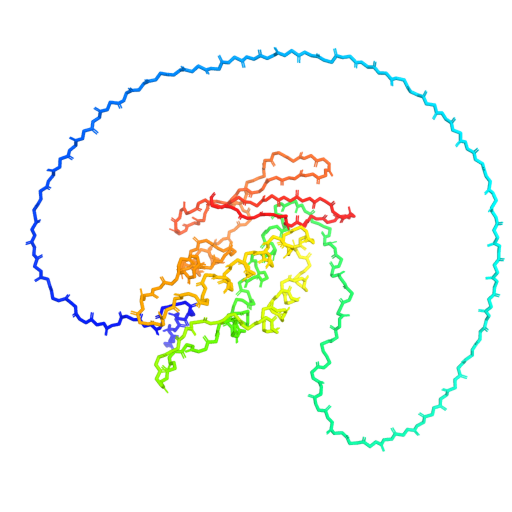RG A 1 170 ? 14.783 12.236 -16.356 1.00 83.56 170 ARG A C 1
ATOM 1316 O O . ARG A 1 170 ? 15.893 12.746 -16.409 1.00 83.56 170 ARG A O 1
ATOM 1323 N N . VAL A 1 171 ? 14.563 10.956 -16.048 1.00 79.38 171 VAL A N 1
ATOM 1324 C CA . VAL A 1 171 ? 15.614 10.033 -15.599 1.00 79.38 171 VAL A CA 1
ATOM 1325 C C . VAL A 1 171 ? 15.877 8.982 -16.669 1.00 79.38 171 VAL A C 1
ATOM 1327 O O . VAL A 1 171 ? 14.972 8.235 -17.066 1.00 79.38 171 VAL A O 1
ATOM 1330 N N . LEU A 1 172 ? 17.124 8.913 -17.133 1.00 83.00 172 LEU A N 1
ATOM 1331 C CA . LEU A 1 172 ? 17.562 7.873 -18.060 1.00 83.00 172 LEU A CA 1
ATOM 1332 C C . LEU A 1 172 ? 17.781 6.563 -17.291 1.00 83.00 172 LEU A C 1
ATOM 1334 O O . LEU A 1 172 ? 18.260 6.565 -16.161 1.00 83.00 172 LEU A O 1
ATOM 1338 N N . GLN A 1 173 ? 17.504 5.417 -17.916 1.00 77.69 173 GLN A N 1
ATOM 1339 C CA . GLN A 1 173 ? 17.692 4.096 -17.288 1.00 77.69 173 GLN A CA 1
ATOM 1340 C C . GLN A 1 173 ? 19.068 3.847 -16.667 1.00 77.69 173 GLN A C 1
ATOM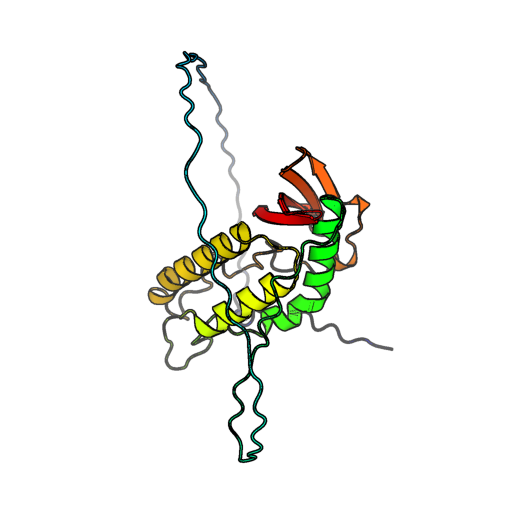 1342 O O . GLN A 1 173 ? 19.195 3.045 -15.746 1.00 77.69 173 GLN A O 1
ATOM 1347 N N . THR A 1 174 ? 20.100 4.505 -17.182 1.00 78.06 174 THR A N 1
ATOM 1348 C CA . THR A 1 174 ? 21.484 4.346 -16.733 1.00 78.06 174 THR A CA 1
ATOM 1349 C C . THR A 1 174 ? 21.818 5.145 -15.472 1.00 78.06 174 THR A C 1
ATOM 1351 O O . THR A 1 174 ? 22.915 4.986 -14.947 1.00 78.06 174 THR A O 1
ATOM 1354 N N . GLU A 1 175 ? 20.919 6.008 -14.992 1.00 78.44 175 GLU A N 1
ATOM 1355 C CA . GLU A 1 175 ? 21.178 6.951 -13.890 1.00 78.44 175 GLU A CA 1
ATOM 1356 C C . GLU A 1 175 ? 20.910 6.364 -12.493 1.00 78.44 175 GLU A C 1
ATOM 1358 O O . GLU A 1 175 ? 21.111 7.043 -11.489 1.00 78.44 175 GLU A O 1
ATOM 1363 N N . GLY A 1 176 ? 20.532 5.085 -12.414 1.00 70.19 176 GLY A N 1
ATOM 1364 C CA . GLY A 1 176 ? 20.325 4.363 -11.159 1.00 70.19 176 GLY A CA 1
ATOM 1365 C C . GLY A 1 176 ? 18.852 4.150 -10.814 1.00 70.19 176 GLY A C 1
ATOM 1366 O O . GLY A 1 176 ? 17.966 4.280 -11.660 1.00 70.19 176 GLY A O 1
ATOM 1367 N N . VAL A 1 177 ? 18.606 3.740 -9.568 1.00 70.94 177 VAL A N 1
ATOM 1368 C CA . VAL A 1 177 ? 17.253 3.484 -9.062 1.00 70.94 177 VAL A CA 1
ATOM 1369 C C . VAL A 1 177 ? 16.554 4.814 -8.817 1.00 70.94 177 VAL A C 1
ATOM 1371 O O . VAL A 1 177 ? 17.138 5.746 -8.269 1.00 70.94 177 VAL A O 1
ATOM 1374 N N . VAL A 1 178 ? 15.303 4.906 -9.248 1.00 77.69 178 VAL A N 1
ATOM 1375 C CA . VAL A 1 178 ? 14.492 6.106 -9.067 1.00 77.69 178 VAL A CA 1
ATOM 1376 C C . VAL A 1 178 ? 13.989 6.138 -7.629 1.00 77.69 178 VAL A C 1
ATOM 1378 O O . VAL A 1 178 ? 13.550 5.117 -7.102 1.00 77.69 178 VAL A O 1
ATOM 1381 N N . GLU A 1 179 ? 14.052 7.310 -7.004 1.00 77.75 179 GLU A N 1
ATOM 1382 C CA . GLU A 1 179 ? 13.492 7.540 -5.671 1.00 77.75 179 GLU A CA 1
ATOM 1383 C C . GLU A 1 179 ? 12.034 7.056 -5.593 1.00 77.75 179 GLU A C 1
ATOM 1385 O O . GLU A 1 179 ? 11.276 7.163 -6.562 1.00 77.75 179 GLU A O 1
ATOM 1390 N N . ASP A 1 180 ? 11.650 6.495 -4.445 1.00 76.88 180 ASP A N 1
ATOM 1391 C CA . ASP A 1 180 ? 10.334 5.895 -4.203 1.00 76.88 180 ASP A CA 1
ATOM 1392 C C . ASP A 1 180 ? 9.983 4.684 -5.082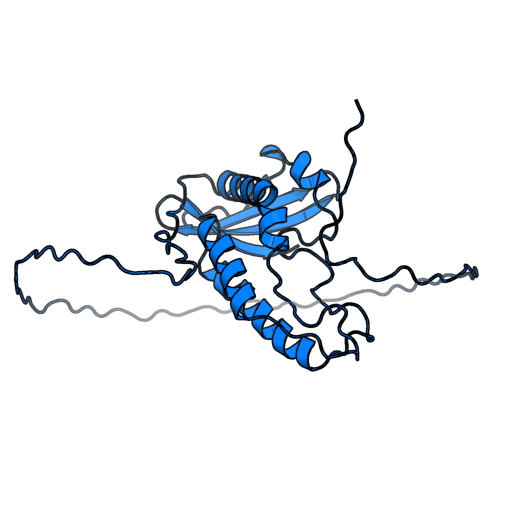 1.00 76.88 180 ASP A C 1
ATOM 1394 O O . ASP A 1 180 ? 8.828 4.249 -5.096 1.00 76.88 180 ASP A O 1
ATOM 1398 N N . MET A 1 181 ? 10.951 4.109 -5.797 1.00 81.56 181 MET A N 1
ATOM 1399 C CA . MET A 1 181 ? 10.782 2.847 -6.524 1.00 81.56 181 MET A CA 1
ATOM 1400 C C . MET A 1 181 ? 11.634 1.709 -5.971 1.00 81.56 181 MET A C 1
ATOM 1402 O O . MET A 1 181 ? 11.625 0.620 -6.525 1.00 81.56 181 MET A O 1
ATOM 1406 N N . ASP A 1 182 ? 12.383 1.924 -4.900 1.00 85.69 182 ASP A N 1
ATOM 1407 C CA . ASP A 1 182 ? 13.246 0.907 -4.311 1.00 85.69 182 ASP A CA 1
ATOM 1408 C C . ASP A 1 182 ? 12.567 0.128 -3.180 1.00 85.69 182 ASP A C 1
ATOM 1410 O O . ASP A 1 182 ? 13.242 -0.639 -2.515 1.00 85.69 182 ASP A O 1
ATOM 1414 N N . TYR A 1 183 ? 11.261 0.287 -2.945 1.00 90.00 183 TYR A N 1
ATOM 1415 C CA . TYR A 1 183 ? 10.514 -0.433 -1.906 1.00 90.00 183 TYR A CA 1
ATOM 1416 C C . TYR A 1 183 ? 9.027 -0.589 -2.266 1.00 90.00 183 TYR A C 1
ATOM 1418 O O . TYR A 1 183 ? 8.485 0.154 -3.088 1.00 90.00 183 TYR A O 1
ATOM 1426 N N . ASP A 1 184 ? 8.339 -1.539 -1.626 1.00 93.31 184 ASP A N 1
ATOM 1427 C CA . ASP A 1 184 ? 6.888 -1.696 -1.768 1.00 93.31 184 ASP A CA 1
ATOM 1428 C C . ASP A 1 184 ? 6.118 -0.638 -0.961 1.00 93.31 184 ASP A C 1
ATOM 1430 O O . ASP A 1 184 ? 6.352 -0.466 0.230 1.00 93.31 184 ASP A O 1
ATOM 1434 N N . TRP A 1 185 ? 5.158 0.063 -1.570 1.00 91.25 185 TRP A N 1
ATOM 1435 C CA . TRP A 1 185 ? 4.463 1.189 -0.921 1.00 91.25 185 TRP A CA 1
ATOM 1436 C C . TRP A 1 185 ? 3.439 0.809 0.157 1.00 91.25 185 TRP A C 1
ATOM 1438 O O . TRP A 1 185 ? 3.015 1.684 0.915 1.00 91.25 185 TRP A O 1
ATOM 1448 N N . ILE A 1 186 ? 2.990 -0.447 0.210 1.00 95.19 186 ILE A N 1
ATOM 1449 C CA . ILE A 1 186 ? 2.091 -0.941 1.266 1.00 95.19 186 ILE A CA 1
ATOM 1450 C C . ILE A 1 186 ? 2.916 -1.399 2.469 1.00 95.19 186 ILE A C 1
ATOM 1452 O O . ILE A 1 186 ? 2.521 -1.154 3.610 1.00 95.19 186 ILE A O 1
ATOM 1456 N N . MET A 1 187 ? 4.060 -2.032 2.205 1.00 95.38 187 MET A N 1
ATOM 1457 C CA . MET A 1 187 ? 4.931 -2.624 3.219 1.00 95.38 187 MET A CA 1
ATOM 1458 C C . MET A 1 187 ? 6.107 -1.736 3.625 1.00 95.38 187 MET A C 1
ATOM 1460 O O . MET A 1 187 ? 6.814 -2.092 4.555 1.00 95.38 187 MET A O 1
ATOM 1464 N N . HIS A 1 188 ? 6.344 -0.616 2.935 1.00 93.81 188 HIS A N 1
ATOM 1465 C CA . HIS A 1 188 ? 7.487 0.290 3.136 1.00 93.81 188 HIS A CA 1
ATOM 1466 C C . HIS A 1 188 ? 8.836 -0.441 3.278 1.00 93.81 188 HIS A C 1
ATOM 1468 O O . HIS A 1 188 ? 9.701 -0.024 4.046 1.00 93.81 188 HIS A O 1
ATOM 1474 N N . SER A 1 189 ? 9.012 -1.547 2.547 1.00 93.31 189 SER A N 1
ATOM 1475 C CA . SER A 1 189 ? 10.187 -2.423 2.632 1.00 93.31 189 SER A CA 1
ATOM 1476 C C . SER A 1 189 ? 10.498 -3.094 1.288 1.00 93.31 189 SER A C 1
ATOM 1478 O O . SER A 1 189 ? 9.613 -3.273 0.447 1.00 93.31 189 SER A O 1
ATOM 1480 N N . GLN A 1 190 ? 11.765 -3.476 1.098 1.00 91.81 190 GLN A N 1
ATOM 1481 C CA . GLN A 1 190 ? 12.241 -4.319 -0.009 1.00 91.81 190 GLN A CA 1
ATOM 1482 C C . GLN A 1 190 ? 11.982 -5.808 0.223 1.00 91.81 190 GLN A C 1
ATOM 1484 O O . GLN A 1 190 ? 11.762 -6.553 -0.729 1.00 91.81 190 GLN A O 1
ATOM 1489 N N . ASP A 1 191 ? 12.012 -6.236 1.484 1.00 92.38 191 ASP A N 1
ATOM 1490 C CA . ASP A 1 191 ? 11.752 -7.612 1.889 1.00 92.38 191 ASP A CA 1
ATOM 1491 C C . ASP A 1 191 ? 10.846 -7.606 3.117 1.00 92.38 191 ASP A C 1
ATOM 1493 O O . ASP A 1 191 ? 11.157 -7.032 4.160 1.00 92.38 191 ASP A O 1
ATOM 1497 N N . PHE A 1 192 ? 9.677 -8.206 2.954 1.00 95.06 192 PHE A N 1
ATOM 1498 C CA . PHE A 1 192 ? 8.607 -8.210 3.945 1.00 95.06 192 PHE A CA 1
ATOM 1499 C C . PHE A 1 192 ? 7.904 -9.564 4.022 1.00 95.06 192 PHE A C 1
ATOM 1501 O O . PHE A 1 192 ? 6.880 -9.708 4.696 1.00 95.06 192 PHE A O 1
ATOM 1508 N N . SER A 1 193 ? 8.404 -10.584 3.317 1.00 95.38 193 SER A N 1
ATOM 1509 C CA . SER A 1 193 ? 7.681 -11.852 3.293 1.00 95.38 193 SER A CA 1
ATOM 1510 C C . SER A 1 193 ? 7.720 -12.557 4.634 1.00 95.38 193 SER A C 1
ATOM 1512 O O . SER A 1 193 ? 6.713 -13.139 5.037 1.00 95.38 193 SER A O 1
ATOM 1514 N N . ASP A 1 194 ? 8.866 -12.553 5.306 1.00 96.50 194 ASP A N 1
ATOM 1515 C CA . ASP A 1 194 ? 8.989 -13.189 6.613 1.00 96.50 194 ASP A CA 1
ATOM 1516 C C . ASP A 1 194 ? 8.128 -12.476 7.660 1.00 96.50 194 ASP A C 1
ATOM 1518 O O . ASP A 1 194 ? 7.520 -13.136 8.506 1.00 96.50 194 ASP A O 1
ATOM 1522 N N . ASP A 1 195 ? 7.985 -11.156 7.532 1.00 97.19 195 ASP A N 1
ATOM 1523 C CA . ASP A 1 195 ? 7.056 -10.353 8.322 1.00 97.19 195 ASP A CA 1
ATOM 1524 C C . ASP A 1 195 ? 5.601 -10.781 8.092 1.00 97.19 195 ASP A C 1
ATOM 1526 O O . ASP A 1 195 ? 4.919 -11.170 9.041 1.00 97.19 195 ASP A O 1
ATOM 1530 N N . LEU A 1 196 ? 5.132 -10.828 6.839 1.00 96.75 196 LEU A N 1
ATOM 1531 C CA . LEU A 1 196 ? 3.773 -11.294 6.511 1.00 96.75 196 LEU A CA 1
ATOM 1532 C C . LEU A 1 196 ? 3.537 -12.780 6.840 1.00 96.75 196 LEU A C 1
ATOM 1534 O O . LEU A 1 196 ? 2.394 -13.229 6.970 1.00 96.75 196 LEU A O 1
ATOM 1538 N N . ASN A 1 197 ? 4.596 -13.584 6.936 1.00 97.19 197 ASN A N 1
ATOM 1539 C CA . ASN A 1 197 ? 4.508 -14.989 7.331 1.00 97.19 197 ASN A CA 1
ATOM 1540 C C . ASN A 1 197 ? 4.329 -15.181 8.831 1.00 97.19 197 ASN A C 1
ATOM 1542 O O . ASN A 1 197 ? 3.672 -16.146 9.225 1.00 97.19 197 ASN A O 1
ATOM 1546 N N . LYS A 1 198 ? 4.884 -14.284 9.645 1.00 97.56 198 LYS A N 1
ATOM 1547 C CA . LYS A 1 198 ? 4.822 -14.385 11.106 1.00 97.56 198 LYS A CA 1
ATOM 1548 C C . LYS A 1 198 ? 3.773 -13.472 11.732 1.00 97.56 198 LYS A C 1
ATOM 1550 O O . LYS A 1 198 ? 3.404 -13.742 12.870 1.00 97.56 198 LYS A O 1
ATOM 1555 N N . LEU A 1 199 ? 3.266 -12.479 10.997 1.00 97.00 199 LEU A N 1
ATOM 1556 C CA . LEU A 1 199 ? 2.255 -11.529 11.463 1.00 97.00 199 LEU A CA 1
ATOM 1557 C C . LEU A 1 199 ? 1.062 -12.236 12.122 1.00 97.00 199 LEU A C 1
ATOM 1559 O O . LEU A 1 199 ? 0.384 -13.058 11.501 1.00 97.00 199 LEU A O 1
ATOM 1563 N N . GLN A 1 200 ? 0.790 -11.873 13.369 1.00 96.12 200 GLN A N 1
ATOM 1564 C CA . GLN A 1 200 ? -0.360 -12.314 14.149 1.00 96.12 200 GLN A CA 1
ATOM 1565 C C . GLN A 1 200 ? -1.289 -11.133 14.445 1.00 96.12 200 GLN A C 1
ATOM 1567 O O . GLN A 1 200 ? -0.833 -9.992 14.521 1.00 96.12 200 GLN A O 1
ATOM 1572 N N . PRO A 1 201 ? -2.586 -11.376 14.714 1.00 93.75 201 PRO A N 1
ATOM 1573 C CA . PRO A 1 201 ? -3.494 -10.319 15.150 1.00 93.75 201 PRO A CA 1
ATOM 1574 C C . PRO A 1 201 ? -2.970 -9.528 16.359 1.00 93.75 201 PRO A C 1
ATOM 1576 O O . PRO A 1 201 ? -3.179 -8.322 16.422 1.00 93.75 201 PRO A O 1
ATOM 1579 N N . SER A 1 202 ? -2.254 -10.175 17.287 1.00 93.00 202 SER A N 1
ATOM 1580 C CA . SER A 1 202 ? -1.670 -9.544 18.482 1.00 93.00 202 SER A CA 1
ATOM 1581 C C . SER A 1 202 ? -0.614 -8.475 18.193 1.00 93.00 202 SER A C 1
ATOM 1583 O O . SER A 1 202 ? -0.340 -7.659 19.071 1.00 93.00 202 SER A O 1
ATOM 1585 N N . ASP A 1 203 ? -0.036 -8.462 16.991 1.00 95.69 203 ASP A N 1
ATOM 1586 C CA . ASP A 1 203 ? 1.000 -7.496 16.605 1.00 95.69 203 ASP A CA 1
ATOM 1587 C C . ASP A 1 203 ? 0.404 -6.126 16.239 1.00 95.69 203 ASP A C 1
ATOM 1589 O O . ASP A 1 203 ? 1.123 -5.134 16.106 1.00 95.69 203 ASP A O 1
ATOM 1593 N N . LEU A 1 204 ? -0.922 -6.066 16.080 1.00 97.19 204 LEU A N 1
ATOM 1594 C CA . LEU A 1 204 ? -1.656 -4.870 15.705 1.00 97.19 204 LEU A CA 1
ATOM 1595 C C . LEU A 1 204 ? -2.215 -4.186 16.956 1.00 97.19 204 LEU A C 1
ATOM 1597 O O . LEU A 1 204 ? -3.031 -4.746 17.688 1.00 97.19 204 LEU A O 1
ATOM 1601 N N . GLN A 1 205 ? -1.815 -2.937 17.164 1.00 97.25 205 GLN A N 1
ATOM 1602 C CA . GLN A 1 205 ? -2.242 -2.105 18.284 1.00 97.25 205 GLN A CA 1
ATOM 1603 C C . GLN A 1 205 ? -3.159 -0.996 17.778 1.00 97.25 205 GLN A C 1
ATOM 1605 O O . GLN A 1 205 ? -2.782 -0.224 16.899 1.00 97.25 205 GLN A O 1
ATOM 1610 N N . VAL A 1 206 ? -4.364 -0.899 18.337 1.00 96.62 206 VAL A N 1
ATOM 1611 C CA . VAL A 1 206 ? -5.319 0.154 17.973 1.00 96.62 206 VAL A CA 1
ATOM 1612 C C . V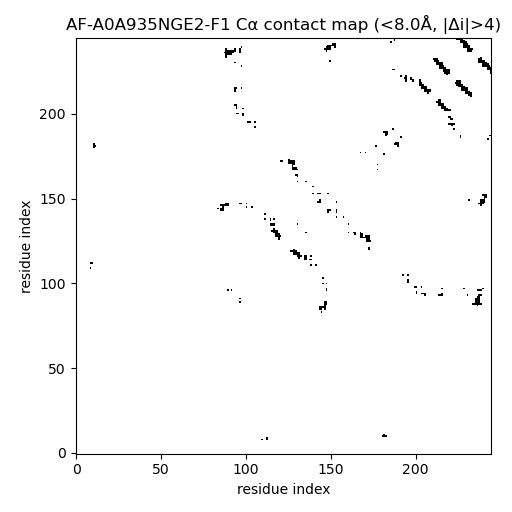AL A 1 206 ? -5.133 1.368 18.885 1.00 96.62 206 VAL A C 1
ATOM 1614 O O . VAL A 1 206 ? -5.169 1.232 20.107 1.00 96.62 206 VAL A O 1
ATOM 1617 N N . SER A 1 207 ? -5.005 2.554 18.296 1.00 93.56 207 SER A N 1
ATOM 1618 C CA . SER A 1 207 ? -5.080 3.854 18.970 1.00 93.56 207 SER A CA 1
ATOM 1619 C C . SER A 1 207 ? -6.129 4.750 18.304 1.00 93.56 207 SER A C 1
ATOM 1621 O O . SER A 1 207 ? -6.662 4.423 17.242 1.00 93.56 207 SER A O 1
ATOM 1623 N N . ASP A 1 208 ? -6.473 5.866 18.955 1.00 91.44 208 ASP A N 1
ATOM 1624 C CA . ASP A 1 208 ? -7.348 6.916 18.401 1.00 91.44 208 ASP A CA 1
ATOM 1625 C C . ASP A 1 208 ? -8.689 6.399 17.841 1.00 91.44 208 ASP A C 1
ATOM 1627 O O . ASP A 1 208 ? -9.222 6.910 16.855 1.00 91.44 208 ASP A O 1
ATOM 1631 N N . ASN A 1 209 ? -9.225 5.348 18.470 1.00 93.69 209 ASN A N 1
ATOM 1632 C CA . ASN A 1 209 ? -10.425 4.642 18.032 1.00 93.69 209 ASN A CA 1
ATOM 1633 C C . ASN A 1 209 ? -11.690 5.403 18.445 1.00 93.69 209 ASN A C 1
ATOM 1635 O O . ASN A 1 209 ? -12.144 5.321 19.589 1.00 93.69 209 ASN A O 1
ATOM 1639 N N . THR A 1 210 ? -12.257 6.143 17.499 1.00 94.62 210 THR A N 1
ATOM 1640 C CA . THR A 1 210 ? -13.531 6.851 17.633 1.00 94.62 210 THR A CA 1
ATOM 1641 C C . THR A 1 210 ? -14.655 6.088 16.925 1.00 94.62 210 THR A C 1
ATOM 1643 O O . THR A 1 210 ? -14.469 5.007 16.371 1.00 94.62 210 THR A O 1
ATOM 1646 N N . ALA A 1 211 ? -15.861 6.660 16.893 1.00 92.94 211 ALA A N 1
ATOM 1647 C CA . ALA A 1 211 ? -16.968 6.079 16.137 1.00 92.94 211 ALA A CA 1
ATOM 1648 C C . ALA A 1 211 ? -16.723 6.028 14.613 1.00 92.94 211 ALA A C 1
ATOM 1650 O O . ALA A 1 211 ? -17.385 5.238 13.937 1.00 92.94 211 ALA A O 1
ATOM 1651 N N . GLN A 1 212 ? -15.824 6.869 14.079 1.00 95.81 212 GLN A N 1
ATOM 1652 C CA . GLN A 1 212 ? -15.633 7.063 12.633 1.00 95.81 212 GLN A CA 1
ATOM 1653 C C . GLN A 1 212 ? -14.183 6.945 12.158 1.00 95.81 212 GLN A C 1
ATOM 1655 O O . GLN A 1 212 ? -13.956 6.790 10.961 1.00 95.81 212 GLN A O 1
ATOM 1660 N N . THR A 1 213 ? -13.211 7.022 13.063 1.00 97.69 213 THR A N 1
ATOM 1661 C CA . THR A 1 213 ? -11.779 6.995 12.744 1.00 97.69 213 THR A CA 1
ATOM 1662 C C . THR A 1 213 ? -11.049 6.060 13.690 1.00 97.69 213 THR A C 1
ATOM 1664 O O . THR A 1 213 ? -11.465 5.897 14.834 1.00 97.69 213 THR A O 1
ATOM 1667 N N . ALA A 1 214 ? -9.963 5.459 13.225 1.00 98.06 214 ALA A N 1
ATOM 1668 C CA . ALA A 1 214 ? -9.071 4.673 14.062 1.00 98.06 214 ALA A CA 1
ATOM 1669 C C . ALA A 1 214 ? -7.659 4.701 13.482 1.00 98.06 214 ALA A C 1
ATOM 1671 O O . ALA A 1 214 ? -7.478 4.846 12.271 1.00 98.06 214 ALA A O 1
ATOM 1672 N N . THR A 1 215 ? -6.675 4.499 14.345 1.00 98.50 215 THR A N 1
ATOM 1673 C CA . THR A 1 215 ? -5.286 4.280 13.961 1.00 98.50 215 THR A CA 1
ATOM 1674 C C . THR A 1 215 ? -4.899 2.868 14.378 1.00 98.50 215 THR A C 1
ATOM 1676 O O . THR A 1 215 ? -5.192 2.437 15.491 1.00 98.50 215 THR A O 1
ATOM 1679 N N . VAL A 1 216 ? -4.256 2.119 13.491 1.00 98.38 216 VAL A N 1
ATOM 1680 C CA . VAL A 1 216 ? -3.718 0.791 13.788 1.00 98.38 216 VAL A CA 1
ATOM 1681 C C . VAL A 1 216 ? -2.225 0.820 13.526 1.00 98.38 216 VAL A C 1
ATOM 1683 O O . VAL A 1 216 ? -1.788 1.048 12.402 1.00 98.38 216 VAL A O 1
ATOM 1686 N N . LYS A 1 217 ? -1.441 0.595 14.571 1.00 98.38 217 LYS A N 1
ATOM 1687 C CA . LYS A 1 217 ? 0.013 0.504 14.515 1.00 98.38 217 LYS A CA 1
ATOM 1688 C C . LYS A 1 217 ? 0.428 -0.961 14.504 1.00 98.38 217 LYS A C 1
ATOM 1690 O O . LYS A 1 217 ? -0.083 -1.747 15.298 1.00 98.38 217 LYS A O 1
ATOM 1695 N N . ILE A 1 218 ? 1.379 -1.309 13.650 1.00 97.81 218 ILE A N 1
ATOM 1696 C CA . ILE A 1 218 ? 2.007 -2.631 13.604 1.00 97.81 218 ILE A CA 1
ATOM 1697 C C . ILE A 1 218 ? 3.488 -2.451 13.888 1.00 97.81 218 ILE A C 1
ATOM 1699 O O . ILE A 1 218 ? 4.108 -1.546 13.332 1.00 97.81 218 ILE A O 1
ATOM 1703 N N . VAL A 1 219 ? 4.046 -3.305 14.741 1.00 96.44 219 VAL A N 1
ATOM 1704 C CA . VAL A 1 219 ? 5.494 -3.531 14.800 1.00 96.44 219 VAL A CA 1
ATOM 1705 C C . VAL A 1 219 ? 5.733 -4.899 14.185 1.00 96.44 219 VAL A C 1
ATOM 1707 O O . VAL A 1 219 ? 5.322 -5.909 14.753 1.00 96.44 219 VAL A O 1
ATOM 1710 N N . PHE A 1 220 ? 6.323 -4.925 12.996 1.00 96.19 220 PHE A N 1
ATOM 1711 C CA . PHE A 1 220 ? 6.503 -6.159 12.248 1.00 96.19 220 PHE A CA 1
ATOM 1712 C C . PHE A 1 220 ? 7.513 -7.091 12.939 1.00 96.19 220 PHE A C 1
ATOM 1714 O O . PHE A 1 220 ? 8.560 -6.625 13.389 1.00 96.19 220 PHE A O 1
ATOM 1721 N N . PRO A 1 221 ? 7.213 -8.397 13.051 1.00 94.19 221 PRO A N 1
ATOM 1722 C CA . PRO A 1 221 ? 7.901 -9.300 13.978 1.00 94.19 221 PRO A CA 1
ATOM 1723 C C . PRO A 1 221 ? 9.323 -9.707 13.564 1.00 94.19 221 PRO A C 1
ATOM 1725 O O . PRO A 1 221 ? 10.023 -10.344 14.352 1.00 94.19 221 PRO A O 1
ATOM 1728 N N . VAL A 1 222 ? 9.740 -9.434 12.325 1.00 96.06 222 VAL A N 1
ATOM 1729 C CA . VAL A 1 222 ? 11.067 -9.795 11.801 1.00 96.06 222 VAL A CA 1
ATOM 1730 C C . VAL A 1 222 ? 11.894 -8.552 11.537 1.00 96.06 222 VAL A C 1
ATOM 1732 O O . VAL A 1 222 ? 12.999 -8.443 12.066 1.00 96.06 222 VAL A O 1
ATOM 1735 N N . SER A 1 223 ? 11.369 -7.606 10.759 1.00 95.62 223 SER A N 1
ATOM 1736 C CA . SER A 1 223 ? 12.079 -6.354 10.463 1.00 95.62 223 SER A CA 1
ATOM 1737 C C . SER A 1 223 ? 12.112 -5.387 11.646 1.00 95.62 223 SER A C 1
ATOM 1739 O O . SER A 1 223 ? 12.937 -4.475 11.661 1.00 95.62 223 SER A O 1
ATOM 1741 N N . GLN A 1 224 ? 11.213 -5.555 12.626 1.00 95.50 224 GLN A N 1
ATOM 1742 C CA . GLN A 1 224 ? 10.944 -4.582 13.690 1.00 95.50 224 GLN A CA 1
ATOM 1743 C C . GLN A 1 224 ? 10.496 -3.209 13.160 1.00 95.50 224 GLN A C 1
ATOM 1745 O O . GLN A 1 224 ? 10.450 -2.234 13.917 1.00 95.50 224 GLN A O 1
ATOM 1750 N N . GLN A 1 225 ? 10.133 -3.125 11.875 1.00 95.19 225 GLN A N 1
ATOM 1751 C CA . GLN A 1 225 ? 9.614 -1.910 11.274 1.00 95.19 225 GLN A CA 1
ATOM 1752 C C . GLN A 1 225 ? 8.255 -1.578 11.880 1.00 95.19 225 GLN A C 1
ATOM 1754 O O . GLN A 1 225 ? 7.401 -2.443 12.082 1.00 95.19 225 GLN A O 1
ATOM 1759 N N . THR A 1 226 ? 8.056 -0.299 12.170 1.00 96.75 226 THR A N 1
ATOM 1760 C CA . THR A 1 226 ? 6.749 0.215 12.552 1.00 96.75 226 THR A CA 1
ATOM 1761 C C . THR A 1 226 ? 6.030 0.708 11.307 1.00 96.75 226 THR A C 1
ATOM 1763 O O . THR A 1 226 ? 6.630 1.417 10.513 1.00 96.75 226 THR A O 1
ATOM 1766 N N . ILE A 1 227 ? 4.758 0.347 11.146 1.00 97.88 227 ILE A N 1
ATOM 1767 C CA . ILE A 1 227 ? 3.878 0.947 10.137 1.00 97.88 227 ILE A CA 1
ATOM 1768 C C . ILE A 1 227 ? 2.558 1.322 10.797 1.00 97.88 227 ILE A C 1
ATOM 1770 O O . ILE A 1 227 ? 2.003 0.577 11.610 1.00 97.88 227 ILE A O 1
ATOM 1774 N N . THR A 1 228 ? 2.056 2.496 10.440 1.00 98.25 228 THR A N 1
ATOM 1775 C CA . THR A 1 228 ? 0.798 3.050 10.922 1.00 98.25 228 THR A CA 1
ATOM 1776 C C . THR A 1 228 ? -0.229 3.088 9.798 1.00 98.25 228 THR A C 1
ATOM 1778 O O . THR A 1 228 ? 0.008 3.650 8.730 1.00 98.25 228 THR A O 1
ATOM 1781 N N . TYR A 1 229 ? -1.403 2.531 10.076 1.00 98.44 229 TYR A N 1
ATOM 1782 C CA . TYR A 1 229 ? -2.571 2.525 9.207 1.00 98.44 229 TYR A CA 1
ATOM 1783 C C . TYR A 1 229 ? -3.616 3.462 9.801 1.00 98.44 229 TYR A C 1
ATOM 1785 O O . TYR A 1 229 ? -4.074 3.261 10.926 1.00 98.44 229 TYR A O 1
ATOM 1793 N N . GLN A 1 230 ? -4.007 4.484 9.049 1.00 98.44 230 GLN A N 1
ATOM 1794 C CA . GLN A 1 230 ? -5.116 5.366 9.416 1.00 98.44 230 GLN A CA 1
ATOM 1795 C C . GLN A 1 230 ? -6.374 4.853 8.728 1.00 98.44 230 GLN A C 1
ATOM 1797 O O . GLN A 1 230 ? -6.330 4.549 7.535 1.00 98.44 230 GLN A O 1
ATOM 1802 N N . LEU A 1 231 ? -7.480 4.750 9.459 1.00 98.31 231 LEU A N 1
ATOM 1803 C CA . LEU A 1 231 ? -8.729 4.192 8.958 1.00 98.31 231 LEU A CA 1
ATOM 1804 C C . LEU A 1 231 ? -9.904 5.137 9.172 1.00 98.31 231 LEU A C 1
ATOM 1806 O O . LEU A 1 231 ? -10.002 5.811 10.202 1.00 98.31 231 LEU A O 1
ATOM 1810 N N . SER A 1 232 ? -10.848 5.077 8.2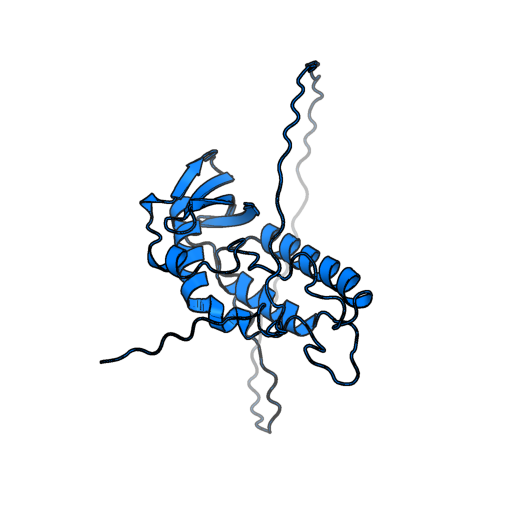37 1.00 97.31 232 SER A N 1
ATOM 1811 C CA . SER A 1 232 ? -12.182 5.649 8.383 1.00 97.31 232 SER A CA 1
ATOM 1812 C C . SER A 1 232 ? -13.255 4.571 8.269 1.00 97.31 232 SER A C 1
ATOM 1814 O O . SER A 1 232 ? -13.088 3.537 7.610 1.00 97.31 232 SER A O 1
ATOM 1816 N N . LYS A 1 233 ? -14.378 4.794 8.947 1.00 95.06 233 LYS A N 1
ATOM 1817 C CA . LYS A 1 233 ? -15.526 3.895 8.905 1.00 95.06 233 LYS A CA 1
ATOM 1818 C C . LYS A 1 233 ? -16.429 4.243 7.719 1.00 95.06 233 LYS A C 1
ATOM 1820 O O . LYS A 1 233 ? -16.834 5.391 7.549 1.00 95.06 233 LYS A O 1
ATOM 1825 N N . LYS A 1 234 ? -16.798 3.241 6.917 1.00 93.00 234 LYS A N 1
ATOM 1826 C CA . LYS A 1 234 ? -17.767 3.357 5.813 1.00 93.00 234 LYS A CA 1
ATOM 1827 C C . LYS A 1 234 ? -18.847 2.293 5.997 1.00 93.00 234 LYS A C 1
ATOM 1829 O O . LYS A 1 234 ? -18.599 1.093 5.883 1.00 93.00 234 LYS A O 1
ATOM 1834 N N . GLY A 1 235 ? -20.062 2.726 6.331 1.00 87.50 235 GLY A N 1
ATOM 1835 C CA . GLY A 1 235 ? -21.134 1.813 6.728 1.00 87.50 235 GLY A CA 1
ATOM 1836 C C . GLY A 1 235 ? -20.756 1.023 7.987 1.00 87.50 235 GLY A C 1
ATOM 1837 O O . GLY A 1 235 ? -20.517 1.605 9.045 1.00 87.50 235 GLY A O 1
ATOM 1838 N N . LYS A 1 236 ? -20.711 -0.309 7.880 1.00 84.06 236 LYS A N 1
ATOM 1839 C CA . LYS A 1 236 ? -20.333 -1.194 8.996 1.00 84.06 236 LYS A CA 1
ATOM 1840 C C . LYS A 1 236 ? -18.846 -1.562 9.024 1.00 84.06 236 LYS A C 1
ATOM 1842 O O . LYS A 1 236 ? -18.410 -2.121 10.022 1.00 84.06 236 LYS A O 1
ATOM 1847 N N . GLY A 1 237 ? -18.083 -1.255 7.976 1.00 91.00 237 GLY A N 1
ATOM 1848 C CA . GLY A 1 237 ? -16.680 -1.653 7.876 1.00 91.00 237 GLY A CA 1
ATOM 1849 C C . GLY A 1 237 ? -15.690 -0.508 8.013 1.00 91.00 237 GLY A C 1
ATOM 1850 O O . GLY A 1 237 ? -16.051 0.666 7.922 1.00 91.00 237 GLY A O 1
ATOM 1851 N N . TRP A 1 238 ? -14.431 -0.880 8.217 1.00 96.69 238 TRP A N 1
ATOM 1852 C CA . TRP A 1 238 ? -13.290 0.029 8.312 1.00 96.69 238 TRP A CA 1
ATOM 1853 C C . TRP A 1 238 ? -12.438 -0.079 7.061 1.00 96.69 238 TRP A C 1
ATOM 1855 O O . TRP A 1 238 ? -12.125 -1.190 6.637 1.00 96.69 238 TRP A O 1
ATOM 1865 N N . LEU A 1 239 ? -12.049 1.058 6.497 1.00 97.62 239 LEU A N 1
ATOM 1866 C CA . LEU A 1 239 ? -11.198 1.126 5.316 1.00 97.62 239 LEU A CA 1
ATOM 1867 C C . LEU A 1 239 ? -9.926 1.902 5.639 1.00 97.62 239 LEU A C 1
ATOM 1869 O O . LEU A 1 239 ? -9.972 2.887 6.373 1.00 97.62 239 LEU A O 1
ATOM 1873 N N . VAL A 1 240 ? -8.804 1.468 5.073 1.00 98.25 240 VAL A N 1
ATOM 1874 C CA . VAL A 1 240 ? -7.516 2.155 5.191 1.00 98.25 240 VAL A CA 1
ATOM 1875 C C . VAL A 1 240 ? -7.534 3.407 4.319 1.00 98.25 240 VAL A C 1
ATOM 1877 O O . VAL A 1 240 ? -7.783 3.331 3.118 1.00 98.25 240 VAL A O 1
ATOM 1880 N N . ASP A 1 241 ? -7.251 4.548 4.937 1.00 98.12 241 ASP A N 1
ATOM 1881 C CA . ASP A 1 241 ? -7.134 5.864 4.310 1.00 98.12 241 ASP A CA 1
ATOM 1882 C C . ASP A 1 241 ? -5.694 6.229 3.962 1.00 98.12 241 ASP A C 1
ATOM 1884 O O . ASP A 1 241 ? -5.465 6.966 3.002 1.00 98.12 241 ASP A O 1
ATOM 1888 N N . ASN A 1 242 ? -4.737 5.780 4.775 1.00 97.88 242 ASN A N 1
ATOM 1889 C CA . ASN A 1 242 ? -3.328 6.118 4.631 1.00 97.88 242 ASN A CA 1
ATOM 1890 C C . ASN A 1 242 ? -2.436 5.076 5.321 1.00 97.88 242 ASN A C 1
ATOM 1892 O O . ASN A 1 242 ? -2.848 4.475 6.316 1.00 97.88 242 ASN A O 1
ATOM 1896 N N . ILE A 1 243 ? -1.219 4.905 4.803 1.00 97.94 243 ILE A N 1
ATOM 1897 C CA . ILE A 1 243 ? -0.190 4.002 5.331 1.00 97.94 243 ILE A CA 1
ATOM 1898 C C . ILE A 1 243 ? 1.114 4.790 5.427 1.00 97.94 243 ILE A C 1
ATOM 1900 O O . ILE A 1 243 ? 1.587 5.313 4.416 1.00 97.94 243 ILE A O 1
ATOM 1904 N N . THR A 1 244 ? 1.696 4.869 6.619 1.00 95.69 244 THR A N 1
ATOM 1905 C CA . THR A 1 244 ? 2.952 5.593 6.861 1.00 95.69 244 THR A CA 1
ATOM 1906 C C . THR A 1 244 ? 3.914 4.752 7.698 1.00 95.69 244 THR A C 1
ATOM 1908 O O . THR A 1 244 ? 3.440 4.075 8.615 1.00 95.69 244 THR A O 1
ATOM 1911 N N . PRO A 1 245 ? 5.228 4.792 7.421 1.00 91.50 245 PRO A N 1
ATOM 1912 C CA . PRO A 1 245 ? 6.234 4.204 8.304 1.00 91.50 245 PRO A CA 1
ATOM 1913 C C . PRO A 1 245 ? 6.319 4.952 9.648 1.00 91.50 245 PRO A C 1
ATOM 1915 O O . PRO A 1 245 ? 5.784 6.084 9.740 1.00 91.50 245 PRO A O 1
#

Nearest PDB structures (foldseek):
  6l1d-assembly2_B  TM=5.833E-01  e=9.354E-01  Homo sapiens
  3hi2-assembly2_D  TM=4.333E-01  e=9.354E-01  Escherichia coli K-12
  4zhx-assembly1_A  TM=3.089E-01  e=3.790E-01  Homo sapiens

Solvent-accessible surface area (backbone atoms only — not comparable to full-atom values): 16035 Å² total; per-residue (Å²): 139,86,78,84,86,78,90,80,76,84,73,78,86,78,84,91,72,92,76,83,89,80,89,81,88,86,87,84,89,88,87,83,85,89,84,90,86,87,87,80,88,86,84,86,88,88,86,81,90,83,91,84,86,88,84,82,90,80,89,82,87,88,79,88,82,89,81,92,79,90,81,90,79,86,92,72,92,68,85,74,74,75,79,68,74,76,42,69,44,54,80,48,53,66,57,53,32,53,50,52,40,51,56,50,42,69,75,37,46,72,62,55,70,66,47,63,37,61,40,54,81,88,41,85,76,78,40,48,32,38,58,31,66,69,39,41,48,54,48,52,50,57,52,44,64,68,24,35,52,28,74,60,25,54,50,53,54,52,50,52,53,56,51,47,35,67,51,26,67,76,39,48,64,87,79,58,86,56,87,89,54,74,43,40,83,90,74,76,34,77,77,54,65,70,27,71,70,66,63,51,77,85,44,48,44,77,42,78,72,56,99,50,38,33,34,36,36,33,52,37,84,68,80,63,47,54,39,39,36,36,31,40,54,50,92,68,4,34,21,36,40,46,74,45,109